Protein AF-0000000078724462 (afdb_homodimer)

Secondary structure (DSSP, 8-state):
-----------------EEEEEEE---------------------EEEEEEEE-HHHHHHHHHHHHHHHHH--SHHHHHHHHHHHHHHHH-S-EEEEEEEEEEEEEEEETTEEEEEEETTEEEEEEE--/-----------------EEEEEEE---------------------EEEEEEEE-HHHHHHHHHHHHHHHHH--SHHHHHHHHHHHHHHHH-S-EEEEEEEEEEEEEEEETTEEEEEEETTEEEEEEE--

Foldseek 3Di:
DDDPPPPPPPDPPPDQDWDKDKDFCPFPPDDPDPDPDPPDVPQFDKFFDDFQADPVVVVVLVVQLSVLVVVDDDQVSSQVSSQVVCCVVPNDDKGKGKAQGDIDIDIAGGNFWTWMDGRRMIMTMGHDD/DDPPDPPPPPPPPPDQDWDKDKDFLPFPDDDPDPPPDPPDVPQFDKFFDDFQADPVVVVVLVVQLSVLVVVDPDQVSSQVSSQVVCCVVPNDDKGKGKAQGDIDIDIAGGNFWTWMDGRRMIMTMGHDD

Nearest PDB structures (foldseek):
  4d07-assembly1_A-2  TM=1.003E+00  e=1.841E-13  Homo sapiens
  7y8w-assembly1_B  TM=1.007E+00  e=3.468E-13  Caenorhabditis elegans
  3brl-assembly1_A-2  TM=1.004E+00  e=7.904E-13  Drosophila melanogaster
  8glv-assembly1_AQ  TM=9.741E-01  e=3.468E-13  Chlamydomonas reinhardtii
  7y8w-assembly4_R  TM=9.979E-01  e=1.398E-12  Caenorhabditis elegans

Sequence (258 aa):
MSDEARRVAGGGGGGAALRASSDVDRKPAAAGSPPPGAPAAAGHKIQLKSADMKEEMRQEAFDIARVAFEKHTMEKDIAEYIKKEFDKNHGPTWHCIVGRNFGSYVTHETNYFVYFYIDSKAVLLFKSGMSDEARRVAGGGGGGAALRASSDVDRKPAAAGSPPPGAPAAAGHKIQLKSADMKEEMRQEAFDIARVAFEKHTMEKDIAEYIKKEFDKNHGPTWHCIVGRNFGSYVTHETNYFVYFYIDSKAVLLFKSG

pLDDT: mean 79.21, std 27.93, range [24.62, 98.94]

InterPro domains:
  IPR001372 Dynein light chain, type 1/2 [PF01221] (45-128)
  IPR001372 Dynein light chain, type 1/2 [PTHR11886] (45-128)
  IPR001372 Dynein light chain, type 1/2 [SM01375] (41-128)
  IPR019763 Dynein light chain, type 1/2, conserved site [PS01239] (95-109)
  IPR037177 Dynein light chain superfamily [G3DSA:3.30.740.10] (42-129)
  IPR037177 Dynein light chain superfamily [SSF54648] (44-129)

Solvent-accessible surface area (backbone atoms only — not comparable to full-atom values): 14301 Å² total; per-residue (Å²): 133,89,79,80,77,77,78,80,77,74,80,78,78,79,71,78,55,69,41,79,46,71,55,66,50,69,64,71,82,74,72,85,78,70,79,85,60,84,76,62,92,64,72,80,48,72,47,83,73,48,72,40,45,54,66,70,60,46,53,49,51,51,52,44,43,51,53,24,60,70,74,37,84,51,39,27,57,28,13,38,48,44,23,51,53,42,24,71,75,67,46,73,39,38,29,17,38,19,30,56,30,39,8,22,18,36,50,24,36,71,56,32,31,40,31,31,27,49,64,80,30,36,40,39,40,34,28,32,92,142,83,84,76,80,79,76,79,78,74,80,78,78,78,71,77,57,68,41,77,46,72,52,64,47,70,66,70,78,79,71,79,78,69,78,85,57,82,78,62,88,66,70,80,49,72,48,83,74,47,72,41,44,54,66,70,60,46,52,49,52,51,52,44,44,51,52,24,60,71,74,36,83,52,40,27,57,26,12,36,47,44,24,50,52,43,26,70,74,69,46,71,39,40,30,16,37,18,29,55,28,39,8,21,17,34,48,23,36,73,57,32,32,41,31,32,27,51,64,80,31,34,39,40,39,34,28,35,90

Organism: Oryza nivara (NCBI:txid4536)

Radius of gyration: 22.74 Å; Cα contacts (8 Å, |Δi|>4): 466; chains: 2; bounding box: 88×49×58 Å

Structure (mmCIF, N/CA/C/O backbone):
data_AF-0000000078724462-model_v1
#
loop_
_entity.id
_entity.type
_entity.pdbx_description
1 polymer 'Dynein light chain'
#
loop_
_atom_site.group_PDB
_atom_site.id
_atom_site.type_symbol
_atom_site.label_atom_id
_atom_site.label_alt_id
_atom_site.label_comp_id
_atom_site.label_asym_id
_atom_site.label_entity_id
_atom_site.label_seq_id
_atom_site.pdbx_PDB_ins_code
_atom_site.Cartn_x
_atom_site.Cartn_y
_atom_site.Cartn_z
_atom_site.occupancy
_atom_site.B_iso_or_equiv
_atom_site.auth_seq_id
_atom_site.auth_comp_id
_atom_site.auth_asym_id
_atom_site.auth_atom_id
_atom_site.pdbx_PDB_model_num
ATOM 1 N N . MET A 1 1 ? 59.656 13.016 21.828 1 24.62 1 MET A N 1
ATOM 2 C CA . MET A 1 1 ? 59.062 11.734 22.172 1 24.62 1 MET A CA 1
ATOM 3 C C . MET A 1 1 ? 57.594 11.711 21.797 1 24.62 1 MET A C 1
ATOM 5 O O . MET A 1 1 ? 56.969 10.648 21.766 1 24.62 1 MET A O 1
ATOM 9 N N . SER A 1 2 ? 56.719 12.852 21.859 1 30.19 2 SER A N 1
ATOM 10 C CA . SER A 1 2 ? 55.281 12.812 22.188 1 30.19 2 SER A CA 1
ATOM 11 C C . SER A 1 2 ? 54.438 12.383 20.984 1 30.19 2 SER A C 1
ATOM 13 O O . SER A 1 2 ? 54.594 12.93 19.891 1 30.19 2 SER A O 1
ATOM 15 N N . ASP A 1 3 ? 53.906 11.117 20.969 1 25.59 3 ASP A N 1
ATOM 16 C CA . ASP A 1 3 ? 53.25 10.172 20.078 1 25.59 3 ASP A CA 1
ATOM 17 C C . ASP A 1 3 ? 51.844 10.656 19.672 1 25.59 3 ASP A C 1
ATOM 19 O O . ASP A 1 3 ? 50.969 10.766 20.516 1 25.59 3 ASP A O 1
ATOM 23 N N . GLU A 1 4 ? 51.688 11.68 18.812 1 24.98 4 GLU A N 1
ATOM 24 C CA . GLU A 1 4 ? 50.438 12.258 18.312 1 24.98 4 GLU A CA 1
ATOM 25 C C . GLU A 1 4 ? 49.594 11.203 17.594 1 24.98 4 GLU A C 1
ATOM 27 O O . GLU A 1 4 ? 50 10.672 16.562 1 24.98 4 GLU A O 1
ATOM 32 N N . ALA A 1 5 ? 48.875 10.289 18.375 1 26.02 5 ALA A N 1
ATOM 33 C CA . ALA A 1 5 ? 47.938 9.25 17.953 1 26.02 5 ALA A CA 1
ATOM 34 C C . ALA A 1 5 ? 46.844 9.82 17.047 1 26.02 5 ALA A C 1
ATOM 36 O O . ALA A 1 5 ? 46.031 10.641 17.484 1 26.02 5 ALA A O 1
ATOM 37 N N . ARG A 1 6 ? 47.031 10.195 15.836 1 27.33 6 ARG A N 1
ATOM 38 C CA . ARG A 1 6 ? 46.062 10.672 14.875 1 27.33 6 ARG A CA 1
ATOM 39 C C . ARG A 1 6 ? 45 9.617 14.617 1 27.33 6 ARG A C 1
ATOM 41 O O . ARG A 1 6 ? 45.281 8.562 14.05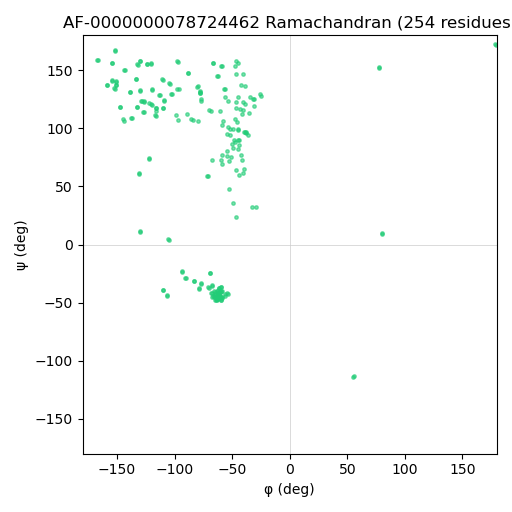5 1 27.33 6 ARG A O 1
ATOM 48 N N . ARG A 1 7 ? 44 9.281 15.547 1 28.47 7 ARG A N 1
ATOM 49 C CA . ARG A 1 7 ? 42.906 8.352 15.367 1 28.47 7 ARG A CA 1
ATOM 50 C C . ARG A 1 7 ? 42.094 8.688 14.133 1 28.47 7 ARG A C 1
ATOM 52 O O . ARG A 1 7 ? 41.594 9.82 13.984 1 28.47 7 ARG A O 1
ATOM 59 N N . VAL A 1 8 ? 42.281 8.141 12.984 1 28.28 8 VAL A N 1
ATOM 60 C CA . VAL A 1 8 ? 41.531 8.172 11.734 1 28.28 8 VAL A CA 1
ATOM 61 C C . VAL A 1 8 ? 40.094 7.754 11.984 1 28.28 8 VAL A C 1
ATOM 63 O O . VAL A 1 8 ? 39.812 6.633 12.43 1 28.28 8 VAL A O 1
ATOM 66 N N . ALA A 1 9 ? 39.156 8.602 12.492 1 28.2 9 ALA A N 1
ATOM 67 C CA . ALA A 1 9 ? 37.719 8.391 12.695 1 28.2 9 ALA A CA 1
ATOM 68 C C . ALA A 1 9 ? 37.062 7.824 11.438 1 28.2 9 ALA A C 1
ATOM 70 O O . ALA A 1 9 ? 37.156 8.422 10.359 1 28.2 9 ALA A O 1
ATOM 71 N N . GLY A 1 10 ? 37.094 6.559 11.188 1 26.67 10 GLY A N 1
ATOM 72 C CA . GLY A 1 10 ? 36.375 5.852 10.133 1 26.67 10 GLY A CA 1
ATOM 73 C C . GLY A 1 10 ? 34.969 6.312 9.961 1 26.67 10 GLY A C 1
ATOM 74 O O . GLY A 1 10 ? 34.312 6.742 10.922 1 26.67 10 GLY A O 1
ATOM 75 N N . GLY A 1 11 ? 34.562 6.941 8.891 1 27.5 11 GLY A N 1
ATOM 76 C CA . GLY A 1 11 ? 33.281 7.453 8.406 1 27.5 11 GLY A CA 1
ATOM 77 C C . GLY A 1 11 ? 32.156 6.457 8.539 1 27.5 11 GLY A C 1
ATOM 78 O O . GLY A 1 11 ? 32.281 5.285 8.18 1 27.5 11 GLY A O 1
ATOM 79 N N . GLY A 1 12 ? 31.406 6.359 9.648 1 28.17 12 GLY A N 1
ATOM 80 C CA . GLY A 1 12 ? 30.234 5.543 9.914 1 28.17 12 GLY A CA 1
ATOM 81 C C . GLY A 1 12 ? 29.219 5.57 8.781 1 28.17 12 GLY A C 1
ATOM 82 O O . GLY A 1 12 ? 28.828 6.641 8.32 1 28.17 12 GLY A O 1
ATOM 83 N N . GLY A 1 13 ? 29.328 4.832 7.738 1 29.22 13 GLY A N 1
ATOM 84 C CA . GLY A 1 13 ? 28.328 4.586 6.727 1 29.22 13 GLY A CA 1
ATOM 85 C C . GLY A 1 13 ? 26.938 4.391 7.309 1 29.22 13 GLY A C 1
ATOM 86 O O . GLY A 1 13 ? 26.703 3.445 8.062 1 29.22 13 GLY A O 1
ATOM 87 N N . GLY A 1 14 ? 26.172 5.293 7.824 1 32.34 14 GLY A N 1
ATOM 88 C CA . GLY A 1 14 ? 24.797 5.223 8.289 1 32.34 14 GLY A CA 1
ATOM 89 C C . GLY A 1 14 ? 23.891 4.398 7.387 1 32.34 14 GLY A C 1
ATOM 90 O O . GLY A 1 14 ? 23.562 4.816 6.273 1 32.34 14 GLY A O 1
ATOM 91 N N . GLY A 1 15 ? 24.016 3.207 7.133 1 33.94 15 GLY A N 1
ATOM 92 C CA . GLY A 1 15 ? 23.078 2.359 6.43 1 33.94 15 GLY A CA 1
ATOM 93 C C . GLY A 1 15 ? 21.641 2.553 6.895 1 33.94 15 GLY A C 1
ATOM 94 O O . GLY A 1 15 ? 21.375 2.576 8.102 1 33.94 15 GLY A O 1
ATOM 95 N N . ALA A 1 16 ? 20.766 3.314 6.266 1 43.22 16 ALA A N 1
ATOM 96 C CA . ALA A 1 16 ? 19.328 3.449 6.527 1 43.22 16 ALA A CA 1
ATOM 97 C C . ALA A 1 16 ? 18.703 2.098 6.859 1 43.22 16 ALA A C 1
ATOM 99 O O . ALA A 1 16 ? 18.766 1.163 6.055 1 43.22 16 ALA A O 1
ATOM 100 N N . ALA A 1 17 ? 18.531 1.77 8.109 1 52.69 17 ALA A N 1
ATOM 101 C CA . ALA A 1 17 ? 17.875 0.55 8.57 1 52.69 17 ALA A CA 1
ATOM 102 C C . ALA A 1 17 ? 16.453 0.459 8.039 1 52.69 17 ALA A C 1
ATOM 104 O O . ALA A 1 17 ? 15.672 1.416 8.148 1 52.69 17 ALA A O 1
ATOM 105 N N . LEU A 1 18 ? 16.156 -0.38 7.086 1 68.5 18 LEU A N 1
ATOM 106 C CA . LEU A 1 18 ? 14.812 -0.662 6.598 1 68.5 18 LEU A CA 1
ATOM 107 C C . LEU A 1 18 ? 14.008 -1.438 7.637 1 68.5 18 LEU A C 1
ATOM 109 O O . LEU A 1 18 ? 14.484 -2.441 8.172 1 68.5 18 LEU A O 1
ATOM 113 N N . ARG A 1 19 ? 12.914 -0.826 8.156 1 78.5 19 ARG A N 1
ATOM 114 C CA . ARG A 1 19 ? 12.008 -1.477 9.102 1 78.5 19 ARG A CA 1
ATOM 115 C C . ARG A 1 19 ? 10.781 -2.027 8.383 1 78.5 19 ARG A C 1
ATOM 117 O O . ARG A 1 19 ? 10.227 -1.371 7.496 1 78.5 19 ARG A O 1
ATOM 124 N N . ALA A 1 20 ? 10.422 -3.25 8.688 1 73.19 20 ALA A N 1
ATOM 125 C CA . ALA A 1 20 ? 9.148 -3.791 8.227 1 73.19 20 ALA A CA 1
ATOM 126 C C . ALA A 1 20 ? 7.992 -3.252 9.062 1 73.19 20 ALA A C 1
ATOM 128 O O . ALA A 1 20 ? 8.078 -3.207 10.289 1 73.19 20 ALA A O 1
ATOM 129 N N . SER A 1 21 ? 6.996 -2.623 8.484 1 75.44 21 SER A N 1
ATOM 130 C CA . SER A 1 21 ? 5.832 -2.123 9.203 1 75.44 21 SER A CA 1
ATOM 131 C C . SER A 1 21 ? 4.547 -2.758 8.688 1 75.44 21 SER A C 1
ATOM 133 O O . SER A 1 21 ? 4.367 -2.912 7.477 1 75.44 21 SER A O 1
ATOM 135 N N . SER A 1 22 ? 3.75 -3.486 9.555 1 64 22 SER A N 1
ATOM 136 C CA . SER A 1 22 ? 2.416 -4 9.273 1 64 22 SER A CA 1
ATOM 137 C C . SER A 1 22 ? 1.336 -3.07 9.82 1 64 22 SER A C 1
ATOM 139 O O . SER A 1 22 ? 1.459 -2.555 10.93 1 64 22 SER A O 1
ATOM 141 N N . ASP A 1 23 ? 0.602 -2.326 9.062 1 57.34 23 ASP A N 1
ATOM 142 C CA . ASP A 1 23 ? -0.513 -1.607 9.672 1 57.34 23 ASP A CA 1
ATOM 143 C C . ASP A 1 23 ? -1.85 -2.088 9.117 1 57.34 23 ASP A C 1
ATOM 145 O O . ASP A 1 23 ? -1.938 -2.465 7.945 1 57.34 23 ASP A O 1
ATOM 149 N N . VAL A 1 24 ? -2.869 -2.807 10.062 1 56.72 24 VAL A N 1
ATOM 150 C CA . VAL A 1 24 ? -4.188 -3.371 9.781 1 56.72 24 VAL A CA 1
ATOM 151 C C . VAL A 1 24 ? -5.25 -2.279 9.891 1 56.72 24 VAL A C 1
ATOM 153 O O . VAL A 1 24 ? -5.258 -1.506 10.852 1 56.72 24 VAL A O 1
ATOM 156 N N . ASP A 1 25 ? -5.871 -1.756 8.891 1 52.69 25 ASP A N 1
ATOM 157 C CA . ASP A 1 25 ? -6.988 -0.83 9.047 1 52.69 25 ASP A CA 1
ATOM 158 C C . ASP A 1 25 ? -8.234 -1.553 9.547 1 52.69 25 ASP A C 1
ATOM 160 O O . ASP A 1 25 ? -8.922 -2.219 8.773 1 52.69 25 ASP A O 1
ATOM 164 N N . ARG A 1 26 ? -8.344 -2.217 10.648 1 49.44 26 ARG A N 1
ATOM 165 C CA . ARG A 1 26 ? -9.734 -2.436 11.039 1 49.44 26 ARG A CA 1
ATOM 166 C C . ARG A 1 26 ? -10.5 -1.115 11.102 1 49.44 26 ARG A C 1
ATOM 168 O O . ARG A 1 26 ? -10 -0.131 11.656 1 49.44 26 ARG A O 1
ATOM 175 N N . LYS A 1 27 ? -11.672 -1.033 10.297 1 50.38 27 LYS A N 1
ATOM 176 C CA . LYS A 1 27 ? -12.539 0.135 10.391 1 50.38 27 LYS A CA 1
ATOM 177 C C . LYS A 1 27 ? -12.695 0.589 11.836 1 50.38 27 LYS A C 1
ATOM 179 O O . LYS A 1 27 ? -12.883 -0.234 12.734 1 50.38 27 LYS A O 1
ATOM 184 N N . PRO A 1 28 ? -12.422 1.646 12.172 1 41.16 28 PRO A N 1
ATOM 185 C CA . PRO A 1 28 ? -12.93 2.029 13.492 1 41.16 28 PRO A CA 1
ATOM 186 C C . PRO A 1 28 ? -14.398 1.683 13.688 1 41.16 28 PRO A C 1
ATOM 188 O O . PRO A 1 28 ? -15.203 1.845 12.766 1 41.16 28 PRO A O 1
ATOM 191 N N . ALA A 1 29 ? -14.758 0.889 14.555 1 34.53 29 ALA A N 1
ATOM 192 C CA . ALA A 1 29 ? -16.172 0.787 14.883 1 34.53 29 ALA A CA 1
ATOM 193 C C . ALA A 1 29 ? -16.844 2.16 14.875 1 34.53 29 ALA A C 1
ATOM 195 O O . ALA A 1 29 ? -16.453 3.053 15.625 1 34.53 29 ALA A O 1
ATOM 196 N N . ALA A 1 30 ? -17.484 2.623 13.883 1 35 30 ALA A N 1
ATOM 197 C CA . ALA A 1 30 ? -18.312 3.82 13.828 1 35 30 ALA A CA 1
ATOM 198 C C . ALA A 1 30 ? -19.281 3.867 15.008 1 35 30 ALA A C 1
ATOM 200 O O . ALA A 1 30 ? -20.016 2.908 15.25 1 35 30 ALA A O 1
ATOM 201 N N . ALA A 1 31 ? -19.219 4.66 16.047 1 34.91 31 ALA A N 1
ATOM 202 C CA . ALA A 1 31 ? -20.344 5.113 16.859 1 34.91 31 ALA A CA 1
ATOM 203 C C . ALA A 1 31 ? -21.547 5.461 15.984 1 34.91 31 ALA A C 1
ATOM 205 O O . ALA A 1 31 ? -21.406 5.715 14.789 1 34.91 31 ALA A O 1
ATOM 206 N N . GLY A 1 32 ? -22.922 5.254 16.406 1 33.47 32 GLY A N 1
ATOM 207 C CA . GLY A 1 32 ? -24.172 5.684 15.789 1 33.47 32 GLY A CA 1
ATOM 208 C C . GLY A 1 32 ? -24.078 7.043 15.125 1 33.47 32 GLY A C 1
ATOM 209 O O . GLY A 1 32 ? -23.516 7.98 15.703 1 33.47 32 GLY A O 1
ATOM 210 N N . SER A 1 33 ? -24.188 7.082 13.859 1 36.81 33 SER A N 1
ATOM 211 C CA . SER A 1 33 ? -24.188 8.305 13.062 1 36.81 33 SER A CA 1
ATOM 212 C C . SER A 1 33 ? -25.203 9.312 13.578 1 36.81 33 SER A C 1
ATOM 214 O O . SER A 1 33 ? -26.391 8.984 13.727 1 36.81 33 SER A O 1
ATOM 216 N N . PRO A 1 34 ? -24.922 10.266 14.406 1 35.66 34 PRO A N 1
ATOM 217 C CA . PRO A 1 34 ? -25.969 11.234 14.703 1 35.66 34 PRO A CA 1
ATOM 218 C C . PRO A 1 34 ? -26.672 11.758 13.453 1 35.66 34 PRO A C 1
ATOM 220 O O . PRO A 1 34 ? -26.141 11.625 12.344 1 35.66 34 PRO A O 1
ATOM 223 N N . PRO A 1 35 ? -27.984 12.227 13.523 1 36.69 35 PRO A N 1
ATOM 224 C CA . PRO A 1 35 ? -28.781 12.82 12.453 1 36.69 35 PRO A CA 1
ATOM 225 C C . PRO A 1 35 ? -27.984 13.812 11.602 1 36.69 35 PRO A C 1
ATOM 227 O O . PRO A 1 35 ? -27.016 14.398 12.078 1 36.69 35 PRO A O 1
ATOM 230 N N . PRO A 1 36 ? -28.156 13.75 10.25 1 38.16 36 PRO A N 1
ATOM 231 C CA . PRO A 1 36 ? -27.453 14.547 9.242 1 38.16 36 PRO A CA 1
ATOM 232 C C . PRO A 1 36 ? -27.453 16.047 9.555 1 38.16 36 PRO A C 1
ATOM 234 O O . PRO A 1 36 ? -28.438 16.734 9.258 1 38.16 36 PRO A O 1
ATOM 237 N N . GLY A 1 37 ? -27.375 16.516 10.734 1 35.69 37 GLY A N 1
ATOM 238 C CA . GLY A 1 37 ? -27.406 17.969 10.727 1 35.69 37 GLY A CA 1
ATOM 239 C C . GLY A 1 37 ? -26.484 18.578 9.688 1 35.69 37 GLY A C 1
ATOM 240 O O . GLY A 1 37 ? -25.656 17.891 9.102 1 35.69 37 GLY A O 1
ATOM 241 N N . ALA A 1 38 ? -26.719 19.938 9.211 1 38.28 38 ALA A N 1
ATOM 242 C CA . ALA A 1 38 ? -25.969 20.734 8.234 1 38.28 38 ALA A CA 1
ATOM 243 C C . ALA A 1 38 ? -24.469 20.5 8.367 1 38.28 38 ALA A C 1
ATOM 245 O O . ALA A 1 38 ? -23.922 20.578 9.469 1 38.28 38 ALA A O 1
ATOM 246 N N . PRO A 1 39 ? -23.844 19.562 7.543 1 40 39 PRO A N 1
ATOM 247 C CA . PRO A 1 39 ? -22.422 19.234 7.777 1 40 39 PRO A CA 1
ATOM 248 C C . PRO A 1 39 ? -21.562 20.484 7.961 1 40 39 PRO A C 1
ATOM 250 O O . PRO A 1 39 ? -21.484 21.328 7.062 1 40 39 PRO A O 1
ATOM 253 N N . ALA A 1 40 ? -21.656 21.25 8.828 1 39.75 40 ALA A N 1
ATOM 254 C CA . ALA A 1 40 ? -20.641 22.281 9.062 1 39.75 40 ALA A CA 1
ATOM 255 C C . ALA A 1 40 ? -19.281 21.859 8.531 1 39.75 40 ALA A C 1
ATOM 257 O O . ALA A 1 40 ? -19.016 20.672 8.367 1 39.75 40 ALA A O 1
ATOM 258 N N . ALA A 1 41 ? -18.531 22.703 7.684 1 44.75 41 ALA A N 1
ATOM 259 C CA . ALA A 1 41 ? -17.203 22.5 7.105 1 44.75 41 ALA A CA 1
ATOM 260 C C . ALA A 1 41 ? -16.312 21.688 8.039 1 44.75 41 ALA A C 1
ATOM 262 O O . ALA A 1 41 ? -15.633 22.25 8.906 1 44.75 41 ALA A O 1
ATOM 263 N N . ALA A 1 42 ? -16.75 20.766 8.844 1 53.72 42 ALA A N 1
ATOM 264 C CA . ALA A 1 42 ? -16.031 20.062 9.906 1 53.72 42 ALA A CA 1
ATOM 265 C C . ALA A 1 42 ? -14.703 19.516 9.414 1 53.72 42 ALA A C 1
ATOM 267 O O . ALA A 1 42 ? -14.617 18.969 8.312 1 53.72 42 ALA A O 1
ATOM 268 N N . GLY A 1 43 ? -13.656 20.297 9.742 1 80.38 43 GLY A N 1
ATOM 269 C CA . GLY A 1 43 ? -12.273 19.938 9.461 1 80.38 43 GLY A CA 1
ATOM 270 C C . GLY A 1 43 ? -12.023 18.438 9.516 1 80.38 43 GLY A C 1
ATOM 271 O O . GLY A 1 43 ? -12.719 17.719 10.227 1 80.38 43 GLY A O 1
ATOM 272 N N . HIS A 1 44 ? -11.484 17.906 8.461 1 91.31 44 HIS A N 1
ATOM 273 C CA . HIS A 1 44 ? -11.125 16.5 8.438 1 91.31 44 HIS A CA 1
ATOM 274 C C . HIS A 1 44 ? -10.445 16.078 9.734 1 91.31 44 HIS A C 1
ATOM 276 O O . HIS A 1 44 ? -9.422 16.641 10.109 1 91.31 44 HIS A O 1
ATOM 282 N N . LYS A 1 45 ? -11.062 15.172 10.469 1 96.25 45 LYS A N 1
ATOM 283 C CA . LYS A 1 45 ? -10.492 14.641 11.703 1 96.25 45 LYS A CA 1
ATOM 284 C C . LYS A 1 45 ? -9.414 13.594 11.406 1 96.25 45 LYS A C 1
ATOM 286 O O . LYS A 1 45 ? -9.625 12.695 10.594 1 96.25 45 LYS A O 1
ATOM 291 N N . ILE A 1 46 ? -8.297 13.797 12.094 1 98.19 46 ILE A N 1
ATOM 292 C CA . ILE A 1 46 ? -7.195 12.859 11.875 1 98.19 46 ILE A CA 1
ATOM 293 C C . ILE A 1 46 ? -6.945 12.055 13.148 1 98.19 46 ILE A C 1
ATOM 295 O O . ILE A 1 46 ? -6.898 12.617 14.25 1 98.19 46 ILE A O 1
ATOM 299 N N . GLN A 1 47 ? -6.898 10.758 13.031 1 98 47 GLN A N 1
ATOM 300 C CA . GLN A 1 47 ? -6.504 9.836 14.086 1 98 47 GLN A CA 1
ATOM 301 C C . GLN A 1 47 ? -5.234 9.07 13.711 1 98 47 GLN A C 1
ATOM 303 O O . GLN A 1 47 ? -5.246 8.258 12.789 1 98 47 GLN A O 1
ATOM 308 N N . LEU A 1 48 ? -4.191 9.273 14.492 1 98.25 48 LEU A N 1
ATOM 309 C CA . LEU A 1 48 ? -2.93 8.586 14.25 1 98.25 48 LEU A CA 1
ATOM 310 C C . LEU A 1 48 ? -2.99 7.148 14.758 1 98.25 48 LEU A C 1
ATOM 312 O O . LEU A 1 48 ? -3.412 6.902 15.891 1 98.25 48 LEU A O 1
ATOM 316 N N . LYS A 1 49 ? -2.58 6.281 13.883 1 97.88 49 LYS A N 1
ATOM 317 C CA . LYS A 1 49 ? -2.553 4.879 14.297 1 97.88 49 LYS A CA 1
ATOM 31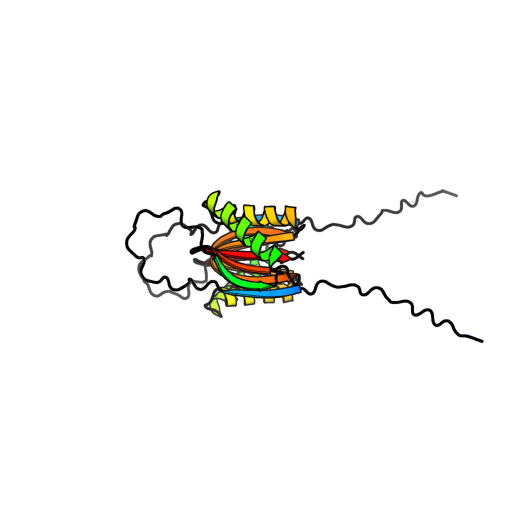8 C C . LYS A 1 49 ? -1.121 4.402 14.531 1 97.88 49 LYS A C 1
ATOM 320 O O . LYS A 1 49 ? -0.858 3.652 15.477 1 97.88 49 LYS A O 1
ATOM 325 N N . SER A 1 50 ? -0.223 4.707 13.703 1 97.44 50 SER A N 1
ATOM 326 C CA . SER A 1 50 ? 1.182 4.332 13.828 1 97.44 50 SER A CA 1
ATOM 327 C C . SER A 1 50 ? 2.084 5.316 13.094 1 97.44 50 SER A C 1
ATOM 329 O O . SER A 1 50 ? 1.725 5.816 12.023 1 97.44 50 SER A O 1
ATOM 331 N N . ALA A 1 51 ? 3.277 5.609 13.75 1 97.94 51 ALA A N 1
ATOM 332 C CA . ALA A 1 51 ? 4.219 6.508 13.086 1 97.94 51 ALA A CA 1
ATOM 333 C C . ALA A 1 51 ? 5.656 6.191 13.484 1 97.94 51 ALA A C 1
ATOM 335 O O . ALA A 1 51 ? 5.926 5.844 14.633 1 97.94 51 ALA A O 1
ATOM 336 N N . ASP A 1 52 ? 6.492 6.191 12.594 1 98.19 52 ASP A N 1
ATOM 337 C CA . ASP A 1 52 ? 7.938 6.367 12.703 1 98.19 52 ASP A CA 1
ATOM 338 C C . ASP A 1 52 ? 8.414 7.551 11.859 1 98.19 52 ASP A C 1
ATOM 340 O O . ASP A 1 52 ? 9 7.363 10.797 1 98.19 52 ASP A O 1
ATOM 344 N N . MET A 1 53 ? 8.109 8.695 12.398 1 98.31 53 MET A N 1
ATOM 345 C CA . MET A 1 53 ? 8.273 9.953 11.68 1 98.31 53 MET A CA 1
ATOM 346 C C . MET A 1 53 ? 8.359 11.125 12.648 1 98.31 53 MET A C 1
ATOM 348 O O . MET A 1 53 ? 7.613 11.18 13.625 1 98.31 53 MET A O 1
ATOM 352 N N . LYS A 1 54 ? 9.211 12.008 12.422 1 98.31 54 LYS A N 1
ATOM 353 C CA . LYS A 1 54 ? 9.289 13.203 13.258 1 98.31 54 LYS A CA 1
ATOM 354 C C . LYS A 1 54 ? 7.977 13.977 13.227 1 98.31 54 LYS A C 1
ATOM 356 O O . LYS A 1 54 ? 7.285 14 12.203 1 98.31 54 LYS A O 1
ATOM 361 N N . GLU A 1 55 ? 7.75 14.688 14.273 1 98.06 55 GLU A N 1
ATOM 362 C CA . GLU A 1 55 ? 6.48 15.383 14.461 1 98.06 55 GLU A CA 1
ATOM 363 C C . GLU A 1 55 ? 6.242 16.406 13.359 1 98.06 55 GLU A C 1
ATOM 365 O O . GLU A 1 55 ? 5.129 16.531 12.852 1 98.06 55 GLU A O 1
ATOM 370 N N . GLU A 1 56 ? 7.238 17.109 13.078 1 98.31 56 GLU A N 1
ATOM 371 C CA . GLU A 1 56 ? 7.09 18.156 12.07 1 98.31 56 GLU A CA 1
ATOM 372 C C . GLU A 1 56 ? 6.68 17.562 10.727 1 98.31 56 GLU A C 1
ATOM 374 O O . GLU A 1 56 ? 5.797 18.094 10.047 1 98.31 56 GLU A O 1
ATOM 379 N N . MET A 1 57 ? 7.312 16.516 10.32 1 98.69 57 MET A N 1
ATOM 380 C CA . MET A 1 57 ? 6.984 15.852 9.062 1 98.69 57 MET A CA 1
ATOM 381 C C . MET A 1 57 ? 5.605 15.211 9.133 1 98.69 57 MET A C 1
ATOM 383 O O . MET A 1 57 ? 4.859 15.219 8.148 1 98.69 57 MET A O 1
ATOM 387 N N . ARG A 1 58 ? 5.293 14.734 10.242 1 98.69 58 ARG A N 1
ATOM 388 C CA . ARG A 1 58 ? 3.98 14.133 10.445 1 98.69 58 ARG A CA 1
ATOM 389 C C . ARG A 1 58 ? 2.873 15.172 10.273 1 98.69 58 ARG A C 1
ATOM 391 O O . ARG A 1 58 ? 1.848 14.891 9.656 1 98.69 58 ARG A O 1
ATOM 398 N N . GLN A 1 59 ? 3.072 16.344 10.867 1 98.69 59 GLN A N 1
ATOM 399 C CA . GLN A 1 59 ? 2.102 17.422 10.703 1 98.69 59 GLN A CA 1
ATOM 400 C C . GLN A 1 59 ? 1.97 17.828 9.242 1 98.69 59 GLN A C 1
ATOM 402 O O . GLN A 1 59 ? 0.871 18.141 8.766 1 98.69 59 GLN A O 1
ATOM 407 N N . GLU A 1 60 ? 3.082 17.812 8.578 1 98.88 60 GLU A N 1
ATOM 408 C CA . GLU A 1 60 ? 3.035 18.094 7.148 1 98.88 60 GLU A CA 1
ATOM 409 C C . GLU A 1 60 ? 2.203 17.031 6.414 1 98.88 60 GLU A C 1
ATOM 411 O O . GLU A 1 60 ? 1.423 17.375 5.52 1 98.88 60 GLU A O 1
ATOM 416 N N . ALA A 1 61 ? 2.344 15.758 6.758 1 98.88 61 ALA A N 1
ATOM 417 C CA . ALA A 1 61 ? 1.563 14.68 6.148 1 98.88 61 ALA A CA 1
ATOM 418 C C . ALA A 1 61 ? 0.068 14.898 6.359 1 98.88 61 ALA A C 1
ATOM 420 O O . ALA A 1 61 ? -0.727 14.727 5.434 1 98.88 61 ALA A O 1
ATOM 421 N N . PHE A 1 62 ? -0.25 15.344 7.547 1 98.81 62 PHE A N 1
ATOM 422 C CA . PHE A 1 62 ? -1.647 15.609 7.863 1 98.81 62 PHE A CA 1
ATOM 423 C C . PHE A 1 62 ? -2.178 16.766 7.023 1 98.81 62 PHE A C 1
ATOM 425 O O . PHE A 1 62 ? -3.277 16.688 6.469 1 98.81 62 PHE A O 1
ATOM 432 N N . ASP A 1 63 ? -1.433 17.781 6.938 1 98.75 63 ASP A N 1
ATOM 433 C CA . ASP A 1 63 ? -1.857 18.953 6.188 1 98.75 63 ASP A CA 1
ATOM 434 C C . ASP A 1 63 ? -2.004 18.641 4.703 1 98.75 63 ASP A C 1
ATOM 436 O O . ASP A 1 63 ? -2.979 19.047 4.07 1 98.75 63 ASP A O 1
ATOM 440 N N . ILE A 1 64 ? -1.074 17.922 4.203 1 98.88 64 ILE A N 1
ATOM 441 C CA . ILE A 1 64 ? -1.131 17.547 2.793 1 98.88 64 ILE A CA 1
ATOM 442 C C . ILE A 1 64 ? -2.32 16.625 2.553 1 98.88 64 ILE A C 1
ATOM 444 O O . ILE A 1 64 ? -3.004 16.734 1.531 1 98.88 64 ILE A O 1
ATOM 448 N N . ALA A 1 65 ? -2.564 15.711 3.479 1 98.81 65 ALA A N 1
ATOM 449 C CA . ALA A 1 65 ? -3.717 14.82 3.359 1 98.81 65 ALA A CA 1
ATOM 450 C C . ALA A 1 65 ? -5.023 15.609 3.359 1 98.81 65 ALA A C 1
ATOM 452 O O . ALA A 1 65 ? -5.922 15.328 2.561 1 98.81 65 ALA A O 1
ATOM 453 N N . ARG A 1 66 ? -5.102 16.594 4.207 1 98.62 66 ARG A N 1
ATOM 454 C CA . ARG A 1 66 ? -6.309 17.406 4.25 1 98.62 66 ARG A CA 1
ATOM 455 C C . ARG A 1 66 ? -6.559 18.094 2.904 1 98.62 66 ARG A C 1
ATOM 457 O O . ARG A 1 66 ? -7.684 18.094 2.402 1 98.62 66 ARG A O 1
ATOM 464 N N . VAL A 1 67 ? -5.508 18.641 2.346 1 98.56 67 VAL A N 1
ATOM 465 C CA . VAL A 1 67 ? -5.613 19.281 1.038 1 98.56 67 VAL A CA 1
ATOM 466 C C . VAL A 1 67 ? -6.016 18.25 -0.012 1 98.56 67 VAL A C 1
ATOM 468 O O . VAL A 1 67 ? -6.883 18.5 -0.849 1 98.56 67 VAL A O 1
ATOM 471 N N . ALA A 1 68 ? -5.445 17.094 0.014 1 98.69 68 ALA A N 1
ATOM 472 C CA . ALA A 1 68 ? -5.727 16.031 -0.955 1 98.69 68 ALA A CA 1
ATOM 473 C C . ALA A 1 68 ? -7.191 15.609 -0.898 1 98.69 68 ALA A C 1
ATOM 475 O O . ALA A 1 68 ? -7.828 15.414 -1.936 1 98.69 68 ALA A O 1
ATOM 476 N N . PHE A 1 69 ? -7.703 15.438 0.316 1 98.19 69 PHE A N 1
ATOM 477 C CA . PHE A 1 69 ? -9.078 15 0.516 1 98.19 69 PHE A CA 1
ATOM 478 C C . PHE A 1 69 ? -10.062 16.078 0.105 1 98.19 69 PHE A C 1
ATOM 480 O O . PHE A 1 69 ? -11.219 15.797 -0.215 1 98.19 69 PHE A O 1
ATOM 487 N N . GLU A 1 70 ? -9.617 17.312 0.13 1 97.75 70 GLU A N 1
ATOM 488 C CA . GLU A 1 70 ? -10.445 18.422 -0.332 1 97.75 70 GLU A CA 1
ATOM 489 C C . GLU A 1 70 ? -10.484 18.484 -1.856 1 97.75 70 GLU A C 1
ATOM 491 O O . GLU A 1 70 ? -11.523 18.781 -2.445 1 97.75 70 GLU A O 1
ATOM 496 N N . LYS A 1 71 ? -9.422 18.125 -2.451 1 98.12 71 LYS A N 1
ATOM 497 C CA . LYS A 1 71 ? -9.266 18.344 -3.887 1 98.12 71 LYS A CA 1
ATOM 498 C C . LYS A 1 71 ? -9.703 17.109 -4.684 1 98.12 71 LYS A C 1
ATOM 500 O O . LYS A 1 71 ? -10.016 17.219 -5.871 1 98.12 71 LYS A O 1
ATOM 505 N N . HIS A 1 72 ? -9.703 15.945 -4.102 1 97.88 72 HIS A N 1
ATOM 506 C CA . HIS A 1 72 ? -9.953 14.711 -4.844 1 97.88 72 HIS A CA 1
ATOM 507 C C . HIS A 1 72 ? -10.969 13.828 -4.125 1 97.88 72 HIS A C 1
ATOM 509 O O . HIS A 1 72 ? -11.062 13.859 -2.895 1 97.88 72 HIS A O 1
ATOM 515 N N . THR A 1 73 ? -11.617 13.008 -4.914 1 97.06 73 THR A N 1
ATOM 516 C CA . THR A 1 73 ? -12.633 12.117 -4.355 1 97.06 73 THR A CA 1
ATOM 517 C C . THR A 1 73 ? -12.148 10.672 -4.391 1 97.06 73 THR A C 1
ATOM 519 O O . THR A 1 73 ? -12.359 9.914 -3.438 1 97.06 73 THR A O 1
ATOM 522 N N . MET A 1 74 ? -11.477 10.289 -5.461 1 97.25 74 MET A N 1
ATOM 523 C CA . MET A 1 74 ? -11.055 8.898 -5.621 1 97.25 74 MET A CA 1
ATOM 524 C C . MET A 1 74 ? -9.797 8.617 -4.812 1 97.25 74 MET A C 1
ATOM 526 O O . MET A 1 74 ? -8.859 9.414 -4.82 1 97.25 74 MET A O 1
ATOM 530 N N . GLU A 1 75 ? -9.82 7.531 -4.18 1 98.12 75 GLU A N 1
ATOM 531 C CA . GLU A 1 75 ? -8.711 7.141 -3.316 1 98.12 75 GLU A CA 1
ATOM 532 C C . GLU A 1 75 ? -7.387 7.172 -4.07 1 98.12 75 GLU A C 1
ATOM 534 O O . GLU A 1 75 ? -6.383 7.664 -3.553 1 98.12 75 GLU A O 1
ATOM 539 N N . LYS A 1 76 ? -7.309 6.723 -5.27 1 98.19 76 LYS A N 1
ATOM 540 C CA . LYS A 1 76 ? -6.074 6.684 -6.051 1 98.19 76 LYS A CA 1
ATOM 541 C C . LYS A 1 76 ? -5.535 8.094 -6.293 1 98.19 76 LYS A C 1
ATOM 543 O O . LYS A 1 76 ? -4.324 8.312 -6.25 1 98.19 76 LYS A O 1
ATOM 548 N N . ASP A 1 77 ? -6.402 9.023 -6.566 1 98.56 77 ASP A N 1
ATOM 549 C CA . ASP A 1 77 ? -5.992 10.406 -6.816 1 98.56 77 ASP A CA 1
ATOM 550 C C . ASP A 1 77 ? -5.5 11.07 -5.535 1 98.56 77 ASP A C 1
ATOM 552 O O . ASP A 1 77 ? -4.566 11.883 -5.57 1 98.56 77 ASP A O 1
ATOM 556 N N . ILE A 1 78 ? -6.141 10.742 -4.465 1 98.75 78 ILE A N 1
ATOM 557 C CA . ILE A 1 78 ? -5.699 11.242 -3.168 1 98.75 78 ILE A CA 1
ATOM 558 C C . ILE A 1 78 ? -4.301 10.711 -2.857 1 98.75 78 ILE A C 1
ATOM 560 O O . ILE A 1 78 ? -3.404 11.477 -2.494 1 98.75 78 ILE A O 1
ATOM 564 N N . ALA A 1 79 ? -4.137 9.438 -3.051 1 98.88 79 ALA A N 1
ATOM 565 C CA . ALA A 1 79 ? -2.836 8.812 -2.83 1 98.88 79 ALA A CA 1
ATOM 566 C C . ALA A 1 79 ? -1.771 9.43 -3.732 1 98.88 79 ALA A C 1
ATOM 568 O O . ALA A 1 79 ? -0.652 9.695 -3.289 1 98.88 79 ALA A O 1
ATOM 569 N N . GLU A 1 80 ? -2.119 9.688 -4.898 1 98.81 80 GLU A N 1
ATOM 570 C CA . GLU A 1 80 ? -1.193 10.273 -5.863 1 98.81 80 GLU A CA 1
ATOM 571 C C . GLU A 1 80 ? -0.747 11.664 -5.414 1 98.81 80 GLU A C 1
ATOM 573 O O . GLU A 1 80 ? 0.443 11.984 -5.461 1 98.81 80 GLU A O 1
ATOM 578 N N . TYR A 1 81 ? -1.672 12.43 -5.031 1 98.81 81 TYR A N 1
ATOM 579 C CA . TYR A 1 81 ? -1.361 13.789 -4.605 1 98.81 81 TYR A CA 1
ATOM 580 C C . TYR A 1 81 ? -0.398 13.781 -3.424 1 98.81 81 TYR A C 1
ATOM 582 O O . TYR A 1 81 ? 0.621 14.477 -3.443 1 98.81 81 TYR A O 1
ATOM 590 N N . ILE A 1 82 ? -0.713 12.945 -2.414 1 98.94 82 ILE A N 1
ATOM 591 C CA . ILE A 1 82 ? 0.098 12.891 -1.202 1 98.94 82 ILE A CA 1
ATOM 592 C C . ILE A 1 82 ? 1.499 12.391 -1.543 1 98.94 82 ILE A C 1
ATOM 594 O O . ILE A 1 82 ? 2.496 12.969 -1.111 1 98.94 82 ILE A O 1
ATOM 598 N N . LYS A 1 83 ? 1.501 11.359 -2.275 1 98.81 83 LYS A N 1
ATOM 599 C CA . LYS A 1 83 ? 2.775 10.758 -2.658 1 98.81 83 LYS A CA 1
ATOM 600 C C . LYS A 1 83 ? 3.648 11.75 -3.416 1 98.81 83 LYS A C 1
ATOM 602 O O . LYS A 1 83 ? 4.844 11.875 -3.139 1 98.81 83 LYS A O 1
ATOM 607 N N . LYS A 1 84 ? 3.137 12.453 -4.355 1 98.81 84 LYS A N 1
ATOM 608 C CA . LYS A 1 84 ? 3.893 13.391 -5.184 1 98.81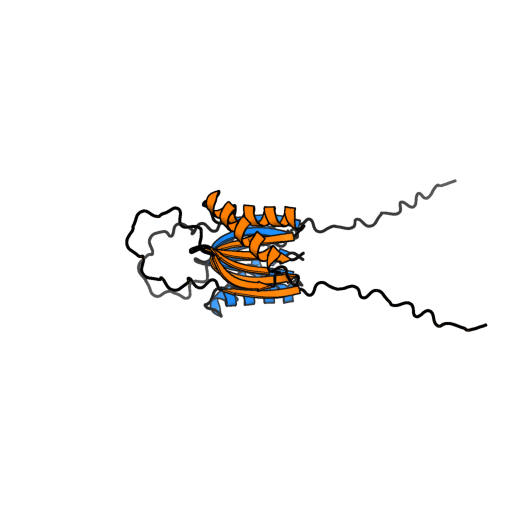 84 LYS A CA 1
ATOM 609 C C . LYS A 1 84 ? 4.379 14.586 -4.367 1 98.81 84 LYS A C 1
ATOM 611 O O . LYS A 1 84 ? 5.504 15.055 -4.551 1 98.81 84 LYS A O 1
ATOM 616 N N . GLU A 1 85 ? 3.523 15.086 -3.496 1 98.88 85 GLU A N 1
ATOM 617 C CA . GLU A 1 85 ? 3.947 16.188 -2.633 1 98.88 85 GLU A CA 1
ATOM 618 C C . GLU A 1 85 ? 5.141 15.781 -1.771 1 98.88 85 GLU A C 1
ATOM 620 O O . GLU A 1 85 ? 6.074 16.562 -1.587 1 98.88 85 GLU A O 1
ATOM 625 N N . PHE A 1 86 ? 5.141 14.547 -1.35 1 98.81 86 PHE A N 1
ATOM 626 C CA . PHE A 1 86 ? 6.227 14.117 -0.482 1 98.81 86 PHE A CA 1
ATOM 627 C C . PHE A 1 86 ? 7.484 13.82 -1.295 1 98.81 86 PHE A C 1
ATOM 629 O O . PHE A 1 86 ? 8.602 14.055 -0.831 1 98.81 86 PHE A O 1
ATOM 636 N N . ASP A 1 87 ? 7.266 13.273 -2.402 1 98.5 87 ASP A N 1
ATOM 637 C CA . ASP A 1 87 ? 8.422 13.148 -3.285 1 98.5 87 ASP A CA 1
ATOM 638 C C . ASP A 1 87 ? 9.062 14.516 -3.547 1 98.5 87 ASP A C 1
ATOM 640 O O . ASP A 1 87 ? 10.289 14.641 -3.525 1 98.5 87 ASP A O 1
ATOM 644 N N . LYS A 1 88 ? 8.297 15.438 -3.785 1 98.69 88 LYS A N 1
ATOM 645 C CA . LYS A 1 88 ? 8.766 16.781 -4.09 1 98.69 88 LYS A CA 1
ATOM 646 C C . LYS A 1 88 ? 9.438 17.422 -2.877 1 98.69 88 LYS A C 1
ATOM 648 O O . LYS A 1 88 ? 10.531 17.984 -2.988 1 98.69 88 LYS A O 1
ATOM 653 N N . ASN A 1 89 ? 8.867 17.297 -1.713 1 98.69 89 ASN A N 1
ATOM 654 C CA . ASN A 1 89 ? 9.305 18 -0.511 1 98.69 89 ASN A CA 1
ATOM 655 C C . ASN A 1 89 ? 10.461 17.266 0.173 1 98.69 89 ASN A C 1
ATOM 657 O O . ASN A 1 89 ? 11.297 17.891 0.82 1 98.69 89 ASN A O 1
ATOM 661 N N . HIS A 1 90 ? 10.477 15.938 0.051 1 98.06 90 HIS A N 1
ATOM 662 C CA . HIS A 1 90 ? 11.398 15.172 0.876 1 98.06 90 HIS A CA 1
ATOM 663 C C . HIS A 1 90 ? 12.203 14.188 0.034 1 98.06 90 HIS A C 1
ATOM 665 O O . HIS A 1 90 ? 12.844 13.281 0.574 1 98.06 90 HIS A O 1
ATOM 671 N N . GLY A 1 91 ? 12.164 14.273 -1.304 1 97.81 91 GLY A N 1
ATOM 672 C CA . GLY A 1 91 ? 12.914 13.406 -2.193 1 97.81 91 GLY A CA 1
ATOM 673 C C . GLY A 1 91 ? 12.297 12.031 -2.35 1 97.81 91 GLY A C 1
ATOM 674 O O . GLY A 1 91 ? 11.625 11.539 -1.443 1 97.81 91 GLY A O 1
ATOM 675 N N . PRO A 1 92 ? 12.523 11.414 -3.457 1 96.31 92 PRO A N 1
ATOM 676 C CA . PRO A 1 92 ? 12.031 10.055 -3.662 1 96.31 92 PRO A CA 1
ATOM 677 C C . PRO A 1 92 ? 12.711 9.039 -2.746 1 96.31 92 PRO A C 1
ATOM 679 O O . PRO A 1 92 ? 13.797 9.305 -2.229 1 96.31 92 PRO A O 1
ATOM 682 N N . THR A 1 93 ? 12.086 7.949 -2.479 1 97.12 93 THR A N 1
ATOM 683 C CA . THR A 1 93 ? 10.906 7.426 -3.158 1 97.12 93 THR A CA 1
ATOM 684 C C . THR A 1 93 ? 9.797 7.109 -2.156 1 97.12 93 THR A C 1
ATOM 686 O O . THR A 1 93 ? 9.992 6.301 -1.247 1 97.12 93 THR A O 1
ATOM 689 N N . TRP A 1 94 ? 8.703 7.809 -2.205 1 98.62 94 TRP A N 1
ATOM 690 C CA . TRP A 1 94 ? 7.57 7.605 -1.311 1 98.62 94 TRP A CA 1
ATOM 691 C C . TRP A 1 94 ? 6.5 6.746 -1.975 1 98.62 94 TRP A C 1
ATOM 693 O O . TRP A 1 94 ? 6.457 6.633 -3.201 1 98.62 94 TRP A O 1
ATOM 703 N N . HIS A 1 95 ? 5.648 6.098 -1.186 1 98.69 95 HIS A N 1
ATOM 704 C CA . HIS A 1 95 ? 4.48 5.309 -1.556 1 98.69 95 HIS A CA 1
ATOM 705 C C . HIS A 1 95 ? 3.275 5.668 -0.692 1 98.69 95 HIS A C 1
ATOM 707 O O . HIS A 1 95 ? 3.418 5.91 0.509 1 98.69 95 HIS A O 1
ATOM 713 N N . CYS A 1 96 ? 2.125 5.684 -1.289 1 98.88 96 CYS A N 1
ATOM 714 C CA . CYS A 1 96 ? 0.939 6.062 -0.528 1 98.88 96 CYS A CA 1
ATOM 715 C C . CYS A 1 96 ? -0.245 5.172 -0.888 1 98.88 96 CYS A C 1
ATOM 717 O O . CYS A 1 96 ? -0.497 4.91 -2.064 1 98.88 96 CYS A O 1
ATOM 719 N N . ILE A 1 97 ? -0.88 4.68 0.107 1 98.81 97 ILE A N 1
ATOM 720 C CA . ILE A 1 97 ? -2.115 3.912 0 1 98.81 97 ILE A CA 1
ATOM 721 C C . ILE A 1 97 ? -3.23 4.621 0.769 1 98.81 97 ILE A C 1
ATOM 723 O O . ILE A 1 97 ? -3.021 5.078 1.894 1 98.81 97 ILE A O 1
ATOM 727 N N . VAL A 1 98 ? -4.348 4.727 0.148 1 98.75 98 VAL A N 1
ATOM 728 C CA . VAL A 1 98 ? -5.52 5.332 0.774 1 98.75 98 VAL A CA 1
ATOM 729 C C . VAL A 1 98 ? -6.727 4.41 0.605 1 98.75 98 VAL A C 1
ATOM 731 O O . VAL A 1 98 ? -6.992 3.918 -0.494 1 98.75 98 VAL A O 1
ATOM 734 N N . GLY A 1 99 ? -7.465 4.195 1.713 1 98.38 99 GLY A N 1
ATOM 735 C CA . GLY A 1 99 ? -8.648 3.369 1.537 1 98.38 99 GLY A CA 1
ATOM 736 C C . GLY A 1 99 ? -9.414 3.141 2.828 1 98.38 99 GLY A C 1
ATOM 737 O O . GLY A 1 99 ? -8.93 3.475 3.91 1 98.38 99 GLY A O 1
ATOM 738 N N . ARG A 1 100 ? -10.562 2.531 2.646 1 97.75 100 ARG A N 1
ATOM 739 C CA . ARG A 1 100 ? -11.438 2.252 3.779 1 97.75 100 ARG A CA 1
ATOM 740 C C . ARG A 1 100 ? -11.148 0.875 4.371 1 97.75 100 ARG A C 1
ATOM 742 O O . ARG A 1 100 ? -11.469 0.612 5.531 1 97.75 100 ARG A O 1
ATOM 749 N N . ASN A 1 101 ? -10.672 -0.005 3.482 1 96.69 101 ASN A N 1
ATOM 750 C CA . ASN A 1 101 ? -10.445 -1.382 3.908 1 96.69 101 ASN A CA 1
ATOM 751 C C . ASN A 1 101 ? -9.211 -1.979 3.227 1 96.69 101 ASN A C 1
ATOM 753 O O . ASN A 1 101 ? -9.258 -2.316 2.041 1 96.69 101 ASN A O 1
ATOM 757 N N . PHE A 1 102 ? -8.156 -2.088 4.082 1 97.88 102 PHE A N 1
ATOM 758 C CA . PHE A 1 102 ? -6.969 -2.787 3.611 1 97.88 102 PHE A CA 1
ATOM 759 C C . PHE A 1 102 ? -6.035 -3.111 4.773 1 97.88 102 PHE A C 1
ATOM 761 O O . PHE A 1 102 ? -6.105 -2.48 5.828 1 97.88 102 PHE A O 1
ATOM 768 N N . GLY A 1 103 ? -5.191 -4.062 4.586 1 98.06 103 GLY A N 1
ATOM 769 C CA . GLY A 1 103 ? -4.008 -4.371 5.375 1 98.06 103 GLY A CA 1
ATOM 770 C C . GLY A 1 103 ? -2.723 -4.32 4.574 1 98.06 103 GLY A C 1
ATOM 771 O O . GLY A 1 103 ? -2.744 -4.449 3.348 1 98.06 103 GLY A O 1
ATOM 772 N N . SER A 1 104 ? -1.669 -4.102 5.324 1 98.38 104 SER A N 1
ATOM 773 C CA . SER A 1 104 ? -0.41 -3.9 4.617 1 98.38 104 SER A CA 1
ATOM 774 C C . SER A 1 104 ? 0.76 -4.508 5.383 1 98.38 104 SER A C 1
ATOM 776 O O . SER A 1 104 ? 0.675 -4.715 6.594 1 98.38 104 SER A O 1
ATOM 778 N N . TYR A 1 105 ? 1.667 -4.883 4.637 1 98.12 105 TYR A N 1
ATOM 779 C CA . TYR A 1 105 ? 2.982 -5.195 5.184 1 98.12 105 TYR A CA 1
ATOM 780 C C . TYR A 1 105 ? 4.09 -4.641 4.293 1 98.12 105 TYR A C 1
ATOM 782 O O . TYR A 1 105 ? 4.262 -5.086 3.156 1 98.12 105 TYR A O 1
ATOM 790 N N . VAL A 1 106 ? 4.754 -3.564 4.859 1 98.31 106 VAL A N 1
ATOM 791 C CA . VAL A 1 106 ? 5.719 -2.828 4.047 1 98.31 106 VAL A CA 1
ATOM 792 C C . VAL A 1 106 ? 7.031 -2.674 4.812 1 98.31 106 VAL A C 1
ATOM 794 O O . VAL A 1 106 ? 7.066 -2.85 6.035 1 98.31 106 VAL A O 1
ATOM 797 N N . THR A 1 107 ? 8.094 -2.449 4.086 1 98 107 THR A N 1
ATOM 798 C CA . THR A 1 107 ? 9.383 -2.068 4.652 1 98 107 THR A CA 1
ATOM 799 C C . THR A 1 107 ? 9.703 -0.614 4.328 1 98 107 THR A C 1
ATOM 801 O O . THR A 1 107 ? 9.664 -0.207 3.164 1 98 107 THR A O 1
ATOM 804 N N . HIS A 1 108 ? 9.945 0.116 5.395 1 97.38 108 HIS A N 1
ATOM 805 C CA . HIS A 1 108 ? 10.203 1.536 5.188 1 97.38 108 HIS A CA 1
ATOM 806 C C . HIS A 1 108 ? 11.547 1.945 5.789 1 97.38 108 HIS A C 1
ATOM 808 O O . HIS A 1 108 ? 12.07 1.262 6.672 1 97.38 108 HIS A O 1
ATOM 814 N N . GLU A 1 109 ? 12.148 3.016 5.27 1 97 109 GLU A N 1
ATOM 815 C CA . GLU A 1 109 ? 13.289 3.662 5.91 1 97 109 GLU A CA 1
ATOM 816 C C . GLU A 1 109 ? 12.906 4.227 7.277 1 97 109 GLU A C 1
ATOM 818 O O . GLU A 1 109 ? 11.805 4.738 7.457 1 97 109 GLU A O 1
ATOM 823 N N . THR A 1 110 ? 13.836 4.168 8.211 1 96.5 110 THR A N 1
ATOM 824 C CA . THR A 1 110 ? 13.609 4.691 9.555 1 96.5 110 THR A CA 1
ATOM 825 C C . THR A 1 110 ? 13.211 6.164 9.5 1 96.5 110 THR A C 1
ATOM 827 O O . THR A 1 110 ? 13.789 6.941 8.734 1 96.5 110 THR A O 1
ATOM 830 N N . ASN A 1 111 ? 12.18 6.562 10.242 1 97.38 111 ASN A N 1
ATOM 831 C CA . ASN A 1 111 ? 11.695 7.922 10.453 1 97.38 111 ASN A CA 1
ATOM 832 C C . ASN A 1 111 ? 10.836 8.398 9.281 1 97.38 111 ASN A C 1
ATOM 834 O O . ASN A 1 111 ? 10.516 9.578 9.188 1 97.38 111 ASN A O 1
ATOM 838 N N . TYR A 1 112 ? 10.547 7.445 8.43 1 98.12 112 TYR A N 1
ATOM 839 C CA . TYR A 1 112 ? 9.789 7.859 7.254 1 98.12 112 TYR A CA 1
ATOM 840 C C . TYR A 1 112 ? 8.594 6.945 7.027 1 98.12 112 TYR A C 1
ATOM 842 O O . TYR A 1 112 ? 8.477 6.309 5.977 1 98.12 112 TYR A O 1
ATOM 850 N N . PHE A 1 113 ? 7.746 6.957 8 1 98.56 113 PHE A N 1
ATOM 851 C CA . PHE A 1 113 ? 6.547 6.125 7.984 1 98.56 113 PHE A CA 1
ATOM 852 C C . PHE A 1 113 ? 5.438 6.762 8.812 1 98.56 113 PHE A C 1
ATOM 854 O O . PHE A 1 113 ? 5.66 7.16 9.953 1 98.56 113 PHE A O 1
ATOM 861 N N . VAL A 1 114 ? 4.207 6.766 8.211 1 98.75 114 VAL A N 1
ATOM 862 C CA . VAL A 1 114 ? 3.055 7.188 9 1 98.75 114 VAL A CA 1
ATOM 863 C C . VAL A 1 114 ? 1.798 6.484 8.484 1 98.75 114 VAL A C 1
ATOM 865 O O . VAL A 1 114 ? 1.64 6.277 7.281 1 98.75 114 VAL A O 1
ATOM 868 N N . TYR A 1 115 ? 0.948 6.082 9.414 1 98.56 115 TYR A N 1
ATOM 869 C CA . TYR A 1 115 ? -0.339 5.43 9.195 1 98.56 115 TYR A CA 1
ATOM 870 C C . TYR A 1 115 ? -1.429 6.078 10.047 1 98.56 115 TYR A C 1
ATOM 872 O O . TYR A 1 115 ? -1.358 6.059 11.273 1 98.56 115 TYR A O 1
ATOM 880 N N . PHE A 1 116 ? -2.42 6.633 9.383 1 98.56 116 PHE A N 1
ATOM 881 C CA . PHE A 1 116 ? -3.447 7.367 10.109 1 98.56 116 PHE A CA 1
ATOM 882 C C . PHE A 1 116 ? -4.773 7.328 9.367 1 98.56 116 PHE A C 1
ATOM 884 O O . PHE A 1 116 ? -4.824 6.949 8.195 1 98.56 116 PHE A O 1
ATOM 891 N N . TYR A 1 117 ? -5.805 7.738 10.117 1 98 117 TYR A N 1
ATOM 892 C CA . TYR A 1 117 ? -7.121 7.922 9.508 1 98 117 TYR A CA 1
ATOM 893 C C . TYR A 1 117 ? -7.426 9.398 9.305 1 98 117 TYR A C 1
ATOM 895 O O . TYR A 1 117 ? -7.09 10.234 10.148 1 98 117 TYR A O 1
ATOM 903 N N . ILE A 1 118 ? -7.953 9.703 8.25 1 97.81 118 ILE A N 1
ATOM 904 C CA . ILE A 1 118 ? -8.641 10.969 8.016 1 97.81 118 ILE A CA 1
ATOM 905 C C . ILE A 1 118 ? -10.125 10.711 7.738 1 97.81 118 ILE A C 1
ATOM 907 O O . ILE A 1 118 ? -10.469 10.07 6.742 1 97.81 118 ILE A O 1
ATOM 911 N N . ASP A 1 119 ? -10.828 11.133 8.703 1 95.31 119 ASP A N 1
ATOM 912 C CA . ASP A 1 119 ? -12.219 10.711 8.766 1 95.31 119 ASP A CA 1
ATOM 913 C C . ASP A 1 119 ? -12.336 9.188 8.75 1 95.31 119 ASP A C 1
ATOM 915 O O . ASP A 1 119 ? -11.891 8.516 9.68 1 95.31 119 ASP A O 1
ATOM 919 N N . SER A 1 120 ? -12.93 8.625 7.625 1 95.44 120 SER A N 1
ATOM 920 C CA . SER A 1 120 ? -13.18 7.191 7.637 1 95.44 120 SER A CA 1
ATOM 921 C C . SER A 1 120 ? -12.188 6.445 6.754 1 95.44 120 SER A C 1
ATOM 923 O O . SER A 1 120 ? -12.25 5.223 6.633 1 95.44 120 SER A O 1
ATOM 925 N N . LYS A 1 121 ? -11.242 7.176 6.223 1 97.69 121 LYS A N 1
ATOM 926 C CA . LYS A 1 121 ? -10.289 6.52 5.336 1 97.69 121 LYS A CA 1
ATOM 927 C C . LYS A 1 121 ? -8.898 6.461 5.973 1 97.69 121 LYS A C 1
ATOM 929 O O . LYS A 1 121 ? -8.469 7.414 6.621 1 97.69 121 LYS A O 1
ATOM 934 N N . ALA A 1 122 ? -8.297 5.395 5.723 1 98.31 122 ALA A N 1
ATOM 935 C CA . ALA A 1 122 ? -6.914 5.227 6.172 1 98.31 122 ALA A CA 1
ATOM 936 C C . ALA A 1 122 ? -5.93 5.75 5.133 1 98.31 122 ALA A C 1
ATOM 938 O O . ALA A 1 122 ? -6.176 5.641 3.928 1 98.31 122 ALA A O 1
ATOM 939 N N . VAL A 1 123 ? -4.785 6.285 5.621 1 98.81 123 VAL A N 1
ATOM 940 C CA . VAL A 1 123 ? -3.658 6.703 4.797 1 98.81 123 VAL A CA 1
ATOM 941 C C . VAL A 1 123 ? -2.379 6.031 5.289 1 98.81 123 VAL A C 1
ATOM 943 O O . VAL A 1 123 ? -2.01 6.168 6.457 1 98.81 123 VAL A O 1
ATOM 946 N N . LEU A 1 124 ? -1.742 5.324 4.414 1 98.75 124 LEU A N 1
ATOM 947 C CA . LEU A 1 124 ? -0.409 4.773 4.629 1 98.75 124 LEU A CA 1
ATOM 948 C C . LEU A 1 124 ? 0.619 5.48 3.75 1 98.75 124 LEU A C 1
ATOM 950 O O . LEU A 1 124 ? 0.517 5.445 2.521 1 98.75 124 LEU A O 1
ATOM 954 N N . LEU A 1 125 ? 1.546 6.117 4.367 1 98.88 125 LEU A N 1
ATOM 955 C CA . LEU A 1 125 ? 2.6 6.855 3.68 1 98.88 125 LEU A CA 1
ATOM 956 C C . LEU A 1 125 ? 3.975 6.457 4.207 1 98.88 125 LEU A C 1
ATOM 958 O O . LEU A 1 125 ? 4.211 6.477 5.414 1 98.88 125 LEU A O 1
ATOM 962 N N . PHE A 1 126 ? 4.797 6.012 3.203 1 98.56 126 PHE A N 1
ATOM 963 C CA . PHE A 1 126 ? 6.109 5.594 3.678 1 98.56 126 PHE A CA 1
ATOM 964 C C . PHE A 1 126 ? 7.152 5.719 2.574 1 98.56 126 PHE A C 1
ATOM 966 O O . PHE A 1 126 ? 6.805 5.762 1.391 1 98.56 126 PHE A O 1
ATOM 973 N N . LYS A 1 127 ? 8.375 5.848 3.051 1 98 127 LYS A N 1
ATOM 974 C CA . LYS A 1 127 ? 9.516 5.902 2.139 1 98 127 LYS A CA 1
ATOM 975 C C . LYS A 1 127 ? 10.25 4.566 2.09 1 98 127 LYS A C 1
ATOM 977 O O . LYS A 1 127 ? 10.469 3.936 3.127 1 98 127 LYS A O 1
ATOM 982 N N . SER A 1 128 ? 10.477 4.086 0.94 1 96.25 128 SER A N 1
ATOM 983 C CA . SER A 1 128 ? 11.328 2.926 0.706 1 96.25 128 SER A CA 1
ATOM 984 C C . SER A 1 128 ? 12.047 3.031 -0.636 1 96.25 128 SER A C 1
ATOM 986 O O . SER A 1 128 ? 11.414 2.982 -1.691 1 96.25 128 SER A O 1
ATOM 988 N N . GLY A 1 129 ? 13.367 3.078 -0.738 1 83.12 129 GLY A N 1
ATOM 989 C CA . GLY A 1 129 ? 14.172 3.203 -1.94 1 83.12 129 GLY A CA 1
ATOM 990 C C . GLY A 1 129 ? 15.391 4.09 -1.751 1 83.12 129 GLY A C 1
ATOM 991 O O . GLY A 1 129 ? 15.492 4.812 -0.755 1 83.12 129 GLY A O 1
ATOM 992 N N . MET B 1 1 ? 53.156 -3.852 -37.594 1 29.77 1 MET B N 1
ATOM 993 C CA . MET B 1 1 ? 53.156 -4.078 -36.156 1 29.77 1 MET B CA 1
ATOM 994 C C . MET B 1 1 ? 52.094 -3.262 -35.469 1 29.77 1 MET B C 1
ATOM 996 O O . MET B 1 1 ? 52.219 -2.047 -35.312 1 29.77 1 MET B O 1
ATOM 1000 N N . SER B 1 2 ? 50.594 -3.412 -35.719 1 29.44 2 SER B N 1
ATOM 1001 C CA . SER B 1 2 ? 49.281 -2.795 -35.938 1 29.44 2 SER B CA 1
ATOM 1002 C C . SER B 1 2 ? 48.625 -2.424 -34.625 1 29.44 2 SER B C 1
ATOM 1004 O O . SER B 1 2 ? 48.656 -3.199 -33.688 1 29.44 2 SER B O 1
ATOM 1006 N N . ASP B 1 3 ? 48.531 -1.129 -34.25 1 25.19 3 ASP B N 1
ATOM 1007 C CA . ASP B 1 3 ? 48.062 -0.264 -33.188 1 25.19 3 ASP B CA 1
ATOM 1008 C C . ASP B 1 3 ? 46.594 -0.532 -32.844 1 25.19 3 ASP B C 1
ATOM 1010 O O . ASP B 1 3 ? 45.688 0.011 -33.469 1 25.19 3 ASP B O 1
ATOM 1014 N N . GLU B 1 4 ? 46.156 -1.812 -32.656 1 25.72 4 GLU B N 1
ATOM 1015 C CA . GLU B 1 4 ? 44.719 -2.045 -32.469 1 25.72 4 GLU B CA 1
ATOM 1016 C C . GLU B 1 4 ? 44.219 -1.308 -31.234 1 25.72 4 GLU B C 1
ATOM 1018 O O . GLU B 1 4 ? 44.812 -1.364 -30.172 1 25.72 4 GLU B O 1
ATOM 1023 N N . ALA B 1 5 ? 43.312 -0.282 -31.438 1 26.72 5 ALA B N 1
ATOM 1024 C CA . ALA B 1 5 ? 42.469 0.634 -30.672 1 26.72 5 ALA B CA 1
ATOM 1025 C C . ALA B 1 5 ? 41.625 -0.122 -29.656 1 26.72 5 ALA B C 1
ATOM 1027 O O . ALA B 1 5 ? 40.781 -0.937 -30.016 1 26.72 5 ALA B O 1
ATOM 1028 N N . ARG B 1 6 ? 42.094 -0.625 -28.531 1 26.58 6 ARG B N 1
ATOM 1029 C CA . ARG B 1 6 ? 41.375 -1.283 -27.438 1 26.58 6 ARG B CA 1
ATOM 1030 C C . ARG B 1 6 ? 40.312 -0.357 -26.844 1 26.58 6 ARG B C 1
ATOM 1032 O O . ARG B 1 6 ? 40.656 0.63 -26.188 1 26.58 6 ARG B O 1
ATOM 1039 N N . ARG B 1 7 ? 39.188 0.009 -27.516 1 28 7 ARG B N 1
ATOM 1040 C CA . ARG B 1 7 ? 38.125 0.822 -26.969 1 28 7 ARG B CA 1
ATOM 1041 C C . ARG B 1 7 ? 37.594 0.239 -25.656 1 28 7 ARG B C 1
ATOM 1043 O O . ARG B 1 7 ? 37.281 -0.947 -25.578 1 28 7 ARG B O 1
ATOM 1050 N N . VAL B 1 8 ? 37.938 0.707 -24.516 1 26.91 8 VAL B N 1
ATOM 1051 C CA . VAL B 1 8 ? 37.531 0.481 -23.141 1 26.91 8 VAL B CA 1
ATOM 1052 C C . VAL B 1 8 ? 36 0.674 -23.031 1 26.91 8 VAL B C 1
ATOM 1054 O O . VAL B 1 8 ? 35.5 1.77 -23.281 1 26.91 8 VAL B O 1
ATOM 1057 N N . ALA B 1 9 ? 35.094 -0.238 -23.453 1 27.11 9 ALA B N 1
ATOM 1058 C CA . ALA B 1 9 ? 33.656 -0.22 -23.328 1 27.11 9 ALA B CA 1
ATOM 1059 C C . ALA B 1 9 ? 33.25 0.062 -21.891 1 27.11 9 ALA B C 1
ATOM 1061 O O . ALA B 1 9 ? 33.656 -0.644 -20.969 1 27.11 9 ALA B O 1
ATOM 1062 N N . GLY B 1 10 ? 33.125 1.285 -21.438 1 26.06 10 GLY B N 1
ATOM 1063 C CA . GLY B 1 10 ? 32.594 1.73 -20.156 1 26.06 10 GLY B CA 1
ATOM 1064 C C . GLY B 1 10 ? 31.312 1.037 -19.781 1 26.06 10 GLY B C 1
ATOM 1065 O O . GLY B 1 10 ? 30.469 0.75 -20.641 1 26.06 10 GLY B O 1
ATOM 1066 N N . GLY B 1 11 ? 31.25 0.108 -18.875 1 26.23 11 GLY B N 1
ATOM 1067 C CA . GLY B 1 11 ? 30.172 -0.683 -18.281 1 26.23 11 GLY B CA 1
ATOM 1068 C C . GLY B 1 11 ? 28.953 0.144 -17.906 1 26.23 11 GLY B C 1
ATOM 1069 O O . GLY B 1 11 ? 29.094 1.216 -17.312 1 26.23 11 GLY B O 1
ATOM 1070 N N . GLY B 1 12 ? 27.953 0.344 -18.766 1 27.22 12 GLY B N 1
ATOM 1071 C CA . GLY B 1 12 ? 26.672 0.991 -18.562 1 27.22 12 GLY B CA 1
ATOM 1072 C C . GLY B 1 12 ? 26 0.584 -17.266 1 27.22 12 GLY B C 1
ATOM 1073 O O . GLY B 1 12 ? 25.922 -0.604 -16.953 1 27.22 12 GLY B O 1
ATOM 1074 N N . GLY B 1 13 ? 26.172 1.192 -16.141 1 28.28 13 GLY B N 1
ATOM 1075 C CA . GLY B 1 13 ? 25.453 1.08 -14.891 1 28.28 13 GLY B CA 1
ATOM 1076 C C . GLY B 1 13 ? 23.938 1 -15.086 1 28.28 13 GLY B C 1
ATOM 1077 O O . GLY B 1 13 ? 23.344 1.896 -15.68 1 28.28 13 GLY B O 1
ATOM 1078 N N . GLY B 1 14 ? 23.219 -0.014 -15.477 1 31.19 14 GLY B N 1
ATOM 1079 C CA . GLY B 1 14 ? 21.781 -0.229 -15.57 1 31.19 14 GLY B CA 1
ATOM 1080 C C . GLY B 1 14 ? 21.016 0.362 -14.406 1 31.19 14 GLY B C 1
ATOM 1081 O O . GLY B 1 14 ? 21.109 -0.124 -13.281 1 31.19 14 GLY B O 1
ATOM 1082 N N . GLY B 1 15 ? 20.938 1.569 -14.141 1 33.5 15 GLY B N 1
ATOM 1083 C CA . GLY B 1 15 ? 20.062 2.174 -13.141 1 33.5 15 GLY B CA 1
ATOM 1084 C C . GLY B 1 15 ? 18.641 1.644 -13.18 1 33.5 15 GLY B C 1
ATOM 1085 O O . GLY B 1 15 ? 18.062 1.519 -14.258 1 33.5 15 GLY B O 1
ATOM 1086 N N . ALA B 1 16 ? 18.172 0.749 -12.383 1 42.81 16 ALA B N 1
ATOM 1087 C CA . ALA B 1 16 ? 16.797 0.285 -12.211 1 42.81 16 ALA B CA 1
ATOM 1088 C C . ALA B 1 16 ? 15.805 1.443 -12.328 1 42.81 16 ALA B C 1
ATOM 1090 O O . ALA B 1 16 ? 15.922 2.436 -11.602 1 42.81 16 ALA B O 1
ATOM 1091 N N . ALA B 1 17 ? 15.195 1.674 -13.461 1 52.84 17 ALA B N 1
ATOM 1092 C CA . ALA B 1 17 ? 14.195 2.707 -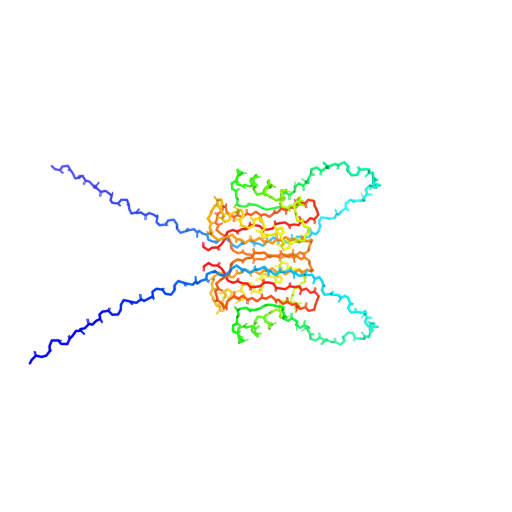13.695 1 52.84 17 ALA B CA 1
ATOM 1093 C C . ALA B 1 17 ? 13 2.533 -12.758 1 52.84 17 ALA B C 1
ATOM 1095 O O . ALA B 1 17 ? 12.445 1.439 -12.648 1 52.84 17 ALA B O 1
ATOM 1096 N N . LEU B 1 18 ? 12.875 3.289 -11.734 1 63.59 18 LEU B N 1
ATOM 1097 C CA . LEU B 1 18 ? 11.711 3.318 -10.859 1 63.59 18 LEU B CA 1
ATOM 1098 C C . LEU B 1 18 ? 10.5 3.893 -11.594 1 63.59 18 LEU B C 1
ATOM 1100 O O . LEU B 1 18 ? 10.594 4.953 -12.211 1 63.59 18 LEU B O 1
ATOM 1104 N N . ARG B 1 19 ? 9.469 3.043 -11.797 1 77.38 19 ARG B N 1
ATOM 1105 C CA . ARG B 1 19 ? 8.211 3.475 -12.391 1 77.38 19 ARG B CA 1
ATOM 1106 C C . ARG B 1 19 ? 7.172 3.789 -11.32 1 77.38 19 ARG B C 1
ATOM 1108 O O . ARG B 1 19 ? 7.059 3.066 -10.328 1 77.38 19 ARG B O 1
ATOM 1115 N N . ALA B 1 20 ? 6.5 4.91 -11.469 1 70.56 20 ALA B N 1
ATOM 1116 C CA . ALA B 1 20 ? 5.332 5.191 -10.641 1 70.56 20 ALA B CA 1
ATOM 1117 C C . ALA B 1 20 ? 4.113 4.406 -11.117 1 70.56 20 ALA B C 1
ATOM 1119 O O . ALA B 1 20 ? 3.848 4.332 -12.32 1 70.56 20 ALA B O 1
ATOM 1120 N N . SER B 1 21 ? 3.482 3.643 -10.266 1 76 21 SER B N 1
ATOM 1121 C CA . SER B 1 21 ? 2.283 2.896 -10.633 1 76 21 SER B CA 1
ATOM 1122 C C . SER B 1 21 ? 1.108 3.266 -9.734 1 76 21 SER B C 1
ATOM 1124 O O . SER B 1 21 ? 1.271 3.418 -8.523 1 76 21 SER B O 1
ATOM 1126 N N . SER B 1 22 ? -0.035 3.768 -10.32 1 65.06 22 SER B N 1
ATOM 1127 C CA . SER B 1 22 ? -1.3 4.008 -9.633 1 65.06 22 SER B CA 1
ATOM 1128 C C . SER B 1 22 ? -2.285 2.869 -9.867 1 65.06 22 SER B C 1
ATOM 1130 O O . SER B 1 22 ? -2.395 2.359 -10.984 1 65.06 22 SER B O 1
ATOM 1132 N N . ASP B 1 23 ? -2.627 2.08 -8.898 1 57.88 23 ASP B N 1
ATOM 1133 C CA . ASP B 1 23 ? -3.721 1.153 -9.172 1 57.88 23 ASP B CA 1
ATOM 1134 C C . ASP B 1 23 ? -4.879 1.368 -8.203 1 57.88 23 ASP B C 1
ATOM 1136 O O . ASP B 1 23 ? -4.668 1.777 -7.055 1 57.88 23 ASP B O 1
ATOM 1140 N N . VAL B 1 24 ? -6.219 1.72 -8.758 1 57.84 24 VAL B N 1
ATOM 1141 C CA . VAL B 1 24 ? -7.453 1.884 -8 1 57.84 24 VAL B CA 1
ATOM 1142 C C . VAL B 1 24 ? -8.172 0.54 -7.883 1 57.84 24 VAL B C 1
ATOM 1144 O O . VAL B 1 24 ? -8.281 -0.198 -8.867 1 57.84 24 VAL B O 1
ATOM 1147 N N . ASP B 1 25 ? -8.297 -0.087 -6.746 1 54.66 25 ASP B N 1
ATOM 1148 C CA . ASP B 1 25 ? -9.219 -1.214 -6.629 1 54.66 25 ASP B CA 1
ATOM 1149 C C . ASP B 1 25 ? -10.672 -0.743 -6.672 1 54.66 25 ASP B C 1
ATOM 1151 O O . ASP B 1 25 ? -11.188 -0.217 -5.684 1 54.66 25 ASP B O 1
ATOM 1155 N N . ARG B 1 26 ? -11.227 -0.089 -7.656 1 49.88 26 ARG B N 1
ATOM 1156 C CA . ARG B 1 26 ? -12.68 -0.047 -7.59 1 49.88 26 ARG B CA 1
ATOM 1157 C C . ARG B 1 26 ? -13.266 -1.454 -7.523 1 49.88 26 ARG B C 1
ATOM 1159 O O . ARG B 1 26 ? -12.836 -2.348 -8.258 1 49.88 26 ARG B O 1
ATOM 1166 N N . LYS B 1 27 ? -14.172 -1.698 -6.438 1 51.12 27 LYS B N 1
ATOM 1167 C CA . LYS B 1 27 ? -14.852 -2.984 -6.34 1 51.12 27 LYS B CA 1
ATOM 1168 C C . LYS B 1 27 ? -15.266 -3.488 -7.723 1 51.12 27 LYS B C 1
ATOM 1170 O O . LYS B 1 27 ? -15.828 -2.736 -8.523 1 51.12 27 LYS B O 1
ATOM 1175 N N . PRO B 1 28 ? -14.875 -4.508 -8.117 1 41.5 28 PRO B N 1
ATOM 1176 C CA . PRO B 1 28 ? -15.586 -5.023 -9.289 1 41.5 28 PRO B CA 1
ATOM 1177 C C . PRO B 1 28 ? -17.109 -4.906 -9.156 1 41.5 28 PRO B C 1
ATOM 1179 O O . PRO B 1 28 ? -17.641 -4.973 -8.047 1 41.5 28 PRO B O 1
ATOM 1182 N N . ALA B 1 29 ? -17.781 -4.332 -10.07 1 35.25 29 ALA B N 1
ATOM 1183 C CA . ALA B 1 29 ? -19.234 -4.453 -10.078 1 35.25 29 ALA B CA 1
ATOM 1184 C C . ALA B 1 29 ? -19.688 -5.82 -9.57 1 35.25 29 ALA B C 1
ATOM 1186 O O . ALA B 1 29 ? -19.031 -6.832 -9.859 1 35.25 29 ALA B O 1
ATOM 1187 N N . ALA B 1 30 ? -20.609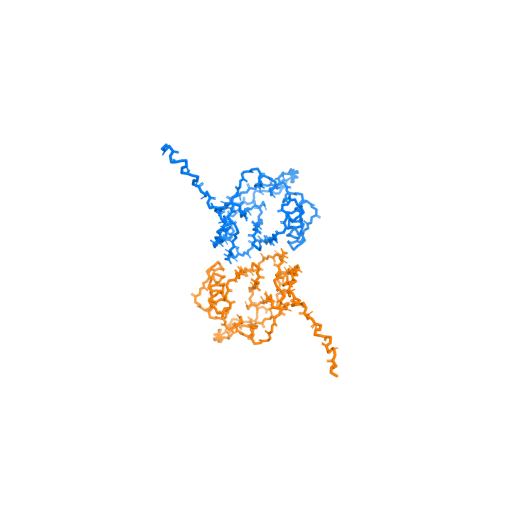 -5.906 -8.547 1 34.81 30 ALA B N 1
ATOM 1188 C CA . ALA B 1 30 ? -21.297 -7.074 -8.008 1 34.81 30 ALA B CA 1
ATOM 1189 C C . ALA B 1 30 ? -21.812 -7.977 -9.125 1 34.81 30 ALA B C 1
ATOM 1191 O O . ALA B 1 30 ? -22.672 -7.578 -9.906 1 34.81 30 ALA B O 1
ATOM 1192 N N . ALA B 1 31 ? -21.266 -8.852 -9.727 1 34.47 31 ALA B N 1
ATOM 1193 C CA . ALA B 1 31 ? -22.047 -9.93 -10.312 1 34.47 31 ALA B CA 1
ATOM 1194 C C . ALA B 1 31 ? -23.062 -10.477 -9.32 1 34.47 31 ALA B C 1
ATOM 1196 O O . ALA B 1 31 ? -22.859 -10.398 -8.109 1 34.47 31 ALA B O 1
ATOM 1197 N N . GLY B 1 32 ? -24.469 -10.523 -9.539 1 33.88 32 GLY B N 1
ATOM 1198 C CA . GLY B 1 32 ? -25.5 -11.156 -8.742 1 33.88 32 GLY B CA 1
ATOM 1199 C C . GLY B 1 32 ? -25.031 -12.391 -8.016 1 33.88 32 GLY B C 1
ATOM 1200 O O . GLY B 1 32 ? -24.219 -13.164 -8.539 1 33.88 32 GLY B O 1
ATOM 1201 N N . SER B 1 33 ? -25.094 -12.391 -6.703 1 37.19 33 SER B N 1
ATOM 1202 C CA . SER B 1 33 ? -24.734 -13.523 -5.855 1 37.19 33 SER B CA 1
ATOM 1203 C C . SER B 1 33 ? -25.391 -14.812 -6.348 1 37.19 33 SER B C 1
ATOM 1205 O O . SER B 1 33 ? -26.609 -14.883 -6.484 1 37.19 33 SER B O 1
ATOM 1207 N N . PRO B 1 34 ? -24.891 -15.609 -7.176 1 36.44 34 PRO B N 1
ATOM 1208 C CA . PRO B 1 34 ? -25.609 -16.859 -7.434 1 36.44 34 PRO B CA 1
ATOM 1209 C C . PRO B 1 34 ? -26.062 -17.547 -6.152 1 36.44 34 PRO B C 1
ATOM 1211 O O . PRO B 1 34 ? -25.547 -17.25 -5.07 1 36.44 34 PRO B O 1
ATOM 1214 N N . PRO B 1 35 ? -27.266 -18.281 -6.133 1 36.75 35 PRO B N 1
ATOM 1215 C CA . PRO B 1 35 ? -27.781 -19.078 -5.016 1 36.75 35 PRO B CA 1
ATOM 1216 C C . PRO B 1 35 ? -26.688 -19.844 -4.277 1 36.75 35 PRO B C 1
ATOM 1218 O O . PRO B 1 35 ? -25.641 -20.141 -4.855 1 36.75 35 PRO B O 1
ATOM 1221 N N . PRO B 1 36 ? -26.734 -19.844 -2.904 1 38.12 36 PRO B N 1
ATOM 1222 C CA . PRO B 1 36 ? -25.766 -20.484 -2.008 1 38.12 36 PRO B CA 1
ATOM 1223 C C . PRO B 1 36 ? -25.422 -21.906 -2.418 1 38.12 36 PRO B C 1
ATOM 1225 O O . PRO B 1 36 ? -26.078 -22.859 -1.962 1 38.12 36 PRO B O 1
ATOM 1228 N N . GLY B 1 37 ? -25.547 -22.344 -3.621 1 35.75 37 GLY B N 1
ATOM 1229 C CA . GLY B 1 37 ? -25.234 -23.766 -3.701 1 35.75 37 GLY B CA 1
ATOM 1230 C C . GLY B 1 37 ? -23.984 -24.141 -2.947 1 35.75 37 GLY B C 1
ATOM 1231 O O . GLY B 1 37 ? -23.234 -23.266 -2.51 1 35.75 37 GLY B O 1
ATOM 1232 N N . ALA B 1 38 ? -23.781 -25.484 -2.488 1 37.25 38 ALA B N 1
ATOM 1233 C CA . ALA B 1 38 ? -22.656 -26.078 -1.764 1 37.25 38 ALA B CA 1
ATOM 1234 C C . ALA B 1 38 ? -21.328 -25.484 -2.223 1 37.25 38 ALA B C 1
ATOM 1236 O O . ALA B 1 38 ? -21.062 -25.406 -3.424 1 37.25 38 ALA B O 1
ATOM 1237 N N . PRO B 1 39 ? -20.797 -24.406 -1.518 1 40.09 39 PRO B N 1
ATOM 1238 C CA . PRO B 1 39 ? -19.578 -23.781 -2.041 1 40.09 39 PRO B CA 1
ATOM 1239 C C . PRO B 1 39 ? -18.531 -24.797 -2.496 1 40.09 39 PRO B C 1
ATOM 1241 O O . PRO B 1 39 ? -18.062 -25.609 -1.69 1 40.09 39 PRO B O 1
ATOM 1244 N N . ALA B 1 40 ? -18.703 -25.594 -3.328 1 39.53 40 ALA B N 1
ATOM 1245 C CA . ALA B 1 40 ? -17.594 -26.406 -3.84 1 39.53 40 ALA B CA 1
ATOM 1246 C C . ALA B 1 40 ? -16.266 -25.688 -3.65 1 39.53 40 ALA B C 1
ATOM 1248 O O . ALA B 1 40 ? -16.219 -24.453 -3.529 1 39.53 40 ALA B O 1
ATOM 1249 N N . ALA B 1 41 ? -15.18 -26.281 -3.023 1 44.62 41 ALA B N 1
ATOM 1250 C CA . ALA B 1 41 ? -13.82 -25.812 -2.803 1 44.62 41 ALA B CA 1
ATOM 1251 C C . ALA B 1 41 ? -13.383 -24.859 -3.914 1 44.62 41 ALA B C 1
ATOM 1253 O O . ALA B 1 41 ? -12.836 -25.281 -4.93 1 44.62 41 ALA B O 1
ATOM 1254 N N . ALA B 1 42 ? -14.195 -24.062 -4.539 1 53.28 42 ALA B N 1
ATOM 1255 C CA . ALA B 1 42 ? -13.938 -23.281 -5.75 1 53.28 42 ALA B CA 1
ATOM 1256 C C . ALA B 1 42 ? -12.664 -22.453 -5.605 1 53.28 42 ALA B C 1
ATOM 1258 O O . ALA B 1 42 ? -12.414 -21.875 -4.543 1 53.28 42 ALA B O 1
ATOM 1259 N N . GLY B 1 43 ? -11.602 -23 -6.188 1 80.06 43 GLY B N 1
ATOM 1260 C CA . GLY B 1 43 ? -10.297 -22.359 -6.273 1 80.06 43 GLY B CA 1
ATOM 1261 C C . GLY B 1 43 ? -10.375 -20.844 -6.352 1 80.06 43 GLY B C 1
ATOM 1262 O O . GLY B 1 43 ? -11.367 -20.297 -6.82 1 80.06 43 GLY B O 1
ATOM 1263 N N . HIS B 1 44 ? -9.703 -20.188 -5.465 1 91.19 44 HIS B N 1
ATOM 1264 C CA . HIS B 1 44 ? -9.633 -18.734 -5.5 1 91.19 44 HIS B CA 1
ATOM 1265 C C . HIS B 1 44 ? -9.469 -18.219 -6.926 1 91.19 44 HIS B C 1
ATOM 1267 O O . HIS B 1 44 ? -8.5 -18.578 -7.605 1 91.19 44 HIS B O 1
ATOM 1273 N N . LYS B 1 45 ?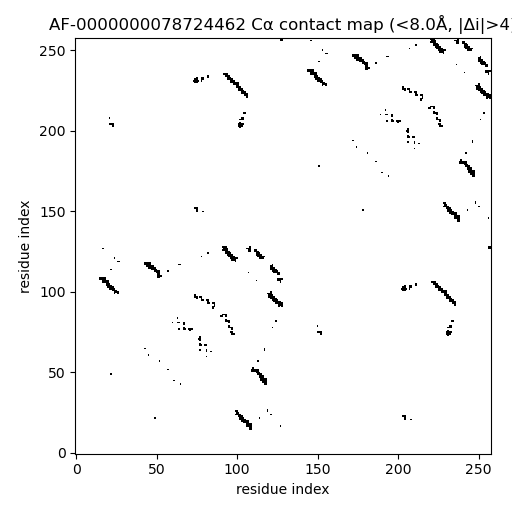 -10.438 -17.484 -7.43 1 96.25 45 LYS B N 1
ATOM 1274 C CA . LYS B 1 45 ? -10.375 -16.891 -8.766 1 96.25 45 LYS B CA 1
ATOM 1275 C C . LYS B 1 45 ? -9.492 -15.648 -8.766 1 96.25 45 LYS B C 1
ATOM 1277 O O . LYS B 1 45 ? -9.633 -14.781 -7.902 1 96.25 45 LYS B O 1
ATOM 1282 N N . ILE B 1 46 ? -8.602 -15.641 -9.742 1 98.19 46 ILE B N 1
ATOM 1283 C CA . ILE B 1 46 ? -7.695 -14.5 -9.836 1 98.19 46 ILE B CA 1
ATOM 1284 C C . ILE B 1 46 ? -7.996 -13.703 -11.102 1 98.19 46 ILE B C 1
ATOM 1286 O O . ILE B 1 46 ? -8.172 -14.281 -12.18 1 98.19 46 ILE B O 1
ATOM 1290 N N . GLN B 1 47 ? -8.18 -12.414 -10.953 1 98 47 GLN B N 1
ATOM 1291 C CA . GLN B 1 47 ? -8.305 -11.461 -12.055 1 98 47 GLN B CA 1
ATOM 1292 C C . GLN B 1 47 ? -7.156 -10.461 -12.047 1 98 47 GLN B C 1
ATOM 1294 O O . GLN B 1 47 ? -7.055 -9.633 -11.133 1 98 47 GLN B O 1
ATOM 1299 N N . LEU B 1 48 ? -6.363 -10.477 -13.102 1 98.25 48 LEU B N 1
ATOM 1300 C CA . LEU B 1 48 ? -5.25 -9.547 -13.227 1 98.25 48 LEU B CA 1
ATOM 1301 C C . LEU B 1 48 ? -5.738 -8.164 -13.648 1 98.25 48 LEU B C 1
ATOM 1303 O O . LEU B 1 48 ? -6.512 -8.047 -14.602 1 98.25 48 LEU B O 1
ATOM 1307 N N . LYS B 1 49 ? -5.277 -7.195 -12.914 1 97.88 49 LYS B N 1
ATOM 1308 C CA . LYS B 1 49 ? -5.648 -5.828 -13.281 1 97.88 49 LYS B CA 1
ATOM 1309 C C . LYS B 1 49 ? -4.473 -5.09 -13.906 1 97.88 49 LYS B C 1
ATOM 1311 O O . LYS B 1 49 ? -4.652 -4.328 -14.867 1 97.88 49 LYS B O 1
ATOM 1316 N N . SER B 1 50 ? -3.338 -5.188 -13.398 1 97.38 50 SER B N 1
ATOM 1317 C CA . SER B 1 50 ? -2.135 -4.543 -13.914 1 97.38 50 SER B CA 1
ATOM 1318 C C . SER B 1 50 ? -0.879 -5.309 -13.5 1 97.38 50 SER B C 1
ATOM 1320 O O . SER B 1 50 ? -0.801 -5.832 -12.391 1 97.38 50 SER B O 1
ATOM 1322 N N . ALA B 1 51 ? 0.109 -5.379 -14.492 1 97.88 51 ALA B N 1
ATOM 1323 C CA . ALA B 1 51 ? 1.359 -6.055 -14.156 1 97.88 51 ALA B CA 1
ATOM 1324 C C . ALA B 1 51 ? 2.527 -5.473 -14.945 1 97.88 51 ALA B C 1
ATOM 1326 O O . ALA B 1 51 ? 2.377 -5.113 -16.125 1 97.88 51 ALA B O 1
ATOM 1327 N N . ASP B 1 52 ? 3.574 -5.277 -14.336 1 98.19 52 ASP B N 1
ATOM 1328 C CA . ASP B 1 52 ? 4.93 -5.16 -14.867 1 98.19 52 ASP B CA 1
ATOM 1329 C C . ASP B 1 52 ? 5.855 -6.199 -14.242 1 98.19 52 ASP B C 1
ATOM 1331 O O . ASP B 1 52 ? 6.684 -5.867 -13.391 1 98.19 52 ASP B O 1
ATOM 1335 N N . MET B 1 53 ? 5.629 -7.406 -14.711 1 98.25 53 MET B N 1
ATOM 1336 C CA . MET B 1 53 ? 6.242 -8.586 -14.109 1 98.25 53 MET B CA 1
ATOM 1337 C C . MET B 1 53 ? 6.273 -9.75 -15.094 1 98.25 53 MET B C 1
ATOM 1339 O O . MET B 1 53 ? 5.301 -9.977 -15.82 1 98.25 53 MET B O 1
ATOM 1343 N N . LYS B 1 54 ? 7.32 -10.43 -15.141 1 98.25 54 LYS B N 1
ATOM 1344 C CA . LYS B 1 54 ? 7.383 -11.617 -15.992 1 98.25 54 LYS B CA 1
ATOM 1345 C C . LYS B 1 54 ? 6.316 -12.633 -15.602 1 98.25 54 LYS B C 1
ATOM 1347 O O . LYS B 1 54 ? 5.965 -12.758 -14.43 1 98.25 54 LYS B O 1
ATOM 1352 N N . GLU B 1 55 ? 5.93 -13.422 -16.562 1 98.06 55 GLU B N 1
ATOM 1353 C CA . GLU B 1 55 ? 4.82 -14.352 -16.391 1 98.06 55 GLU B CA 1
ATOM 1354 C C . GLU B 1 55 ? 5.125 -15.375 -15.297 1 98.06 55 GLU B C 1
ATOM 1356 O O . GLU B 1 55 ? 4.258 -15.703 -14.484 1 98.06 55 GLU B O 1
ATOM 1361 N N . GLU B 1 56 ? 6.281 -15.852 -15.352 1 98.31 56 GLU B N 1
ATOM 1362 C CA . GLU B 1 56 ? 6.648 -16.875 -14.375 1 98.31 56 GLU B CA 1
ATOM 1363 C C . GLU B 1 56 ? 6.539 -16.328 -12.953 1 98.31 56 GLU B C 1
ATOM 1365 O O . GLU B 1 56 ? 6.012 -17 -12.062 1 98.31 56 GLU B O 1
ATOM 1370 N N . MET B 1 57 ? 7.043 -15.172 -12.727 1 98.69 57 MET B N 1
ATOM 1371 C CA . MET B 1 57 ? 6.977 -14.547 -11.406 1 98.69 57 MET B CA 1
ATOM 1372 C C . MET B 1 57 ? 5.539 -14.188 -11.047 1 98.69 57 MET B C 1
ATOM 1374 O O . MET B 1 57 ? 5.133 -14.32 -9.891 1 98.69 57 MET B O 1
ATOM 1378 N N . ARG B 1 58 ? 4.824 -13.82 -12 1 98.69 58 ARG B N 1
ATOM 1379 C CA . ARG B 1 58 ? 3.418 -13.5 -11.789 1 98.69 58 ARG B CA 1
ATOM 1380 C C . ARG B 1 58 ? 2.639 -14.727 -11.328 1 98.69 58 ARG B C 1
ATOM 1382 O O . ARG B 1 58 ? 1.811 -14.641 -10.422 1 98.69 58 ARG B O 1
ATOM 1389 N N . GLN B 1 59 ? 2.895 -15.859 -11.992 1 98.69 59 GLN B N 1
ATOM 1390 C CA . GLN B 1 59 ? 2.246 -17.109 -11.586 1 98.69 59 GLN B CA 1
ATOM 1391 C C . GLN B 1 59 ? 2.635 -17.484 -10.156 1 98.69 59 GLN B C 1
ATOM 1393 O O . GLN B 1 59 ? 1.804 -17.984 -9.398 1 98.69 59 GLN B O 1
ATOM 1398 N N . GLU B 1 60 ? 3.861 -17.219 -9.852 1 98.88 60 GLU B N 1
ATOM 1399 C CA . GLU B 1 60 ? 4.293 -17.453 -8.477 1 98.88 60 GLU B CA 1
ATOM 1400 C C . GLU B 1 60 ? 3.52 -16.562 -7.5 1 98.88 60 GLU B C 1
ATOM 1402 O O . GLU B 1 60 ? 3.119 -17.016 -6.426 1 98.88 60 GLU B O 1
ATOM 1407 N N . ALA B 1 61 ? 3.293 -15.297 -7.836 1 98.88 61 ALA B N 1
ATOM 1408 C CA . ALA B 1 61 ? 2.529 -14.375 -6.992 1 98.88 61 ALA B CA 1
ATOM 1409 C C . ALA B 1 61 ? 1.113 -14.898 -6.762 1 98.88 61 ALA B C 1
ATOM 1411 O O . ALA B 1 61 ? 0.606 -14.852 -5.637 1 98.88 61 ALA B O 1
ATOM 1412 N N . PHE B 1 62 ? 0.556 -15.422 -7.816 1 98.81 62 PHE B N 1
ATOM 1413 C CA . PHE B 1 62 ? -0.791 -15.977 -7.715 1 98.81 62 PHE B CA 1
ATOM 1414 C C . PHE B 1 62 ? -0.812 -17.188 -6.793 1 98.81 62 PHE B C 1
ATOM 1416 O O . PHE B 1 62 ? -1.694 -17.312 -5.938 1 98.81 62 PHE B O 1
ATOM 1423 N N . ASP B 1 63 ? 0.109 -18.016 -6.965 1 98.75 63 ASP B N 1
ATOM 1424 C CA . ASP B 1 63 ? 0.167 -19.234 -6.16 1 98.75 63 ASP B CA 1
ATOM 1425 C C . ASP B 1 63 ? 0.401 -18.906 -4.688 1 98.75 63 ASP B C 1
ATOM 1427 O O . ASP B 1 63 ? -0.243 -19.484 -3.807 1 98.75 63 ASP B O 1
ATOM 1431 N N . ILE B 1 64 ? 1.275 -18.016 -4.461 1 98.88 64 ILE B N 1
ATOM 1432 C CA . ILE B 1 64 ? 1.562 -17.609 -3.086 1 98.88 64 ILE B CA 1
ATOM 1433 C C . ILE B 1 64 ? 0.338 -16.938 -2.48 1 98.88 64 ILE B C 1
ATOM 1435 O O . ILE B 1 64 ? 0.02 -17.141 -1.307 1 98.88 64 ILE B O 1
ATOM 1439 N N . ALA B 1 65 ? -0.335 -16.125 -3.262 1 98.81 65 ALA B N 1
ATOM 1440 C CA . ALA B 1 65 ? -1.554 -15.469 -2.783 1 98.81 65 ALA B CA 1
ATOM 1441 C C . ALA B 1 65 ? -2.619 -16.5 -2.422 1 98.81 65 ALA B C 1
ATOM 1443 O O . ALA B 1 65 ? -3.279 -16.391 -1.387 1 98.81 65 ALA B O 1
ATOM 1444 N N . ARG B 1 66 ? -2.752 -17.5 -3.246 1 98.62 66 ARG B N 1
ATOM 1445 C CA . ARG B 1 66 ? -3.729 -18.547 -2.955 1 98.62 66 ARG B CA 1
ATOM 1446 C C . ARG B 1 66 ? -3.432 -19.219 -1.62 1 98.62 66 ARG B C 1
ATOM 1448 O O . ARG B 1 66 ? -4.336 -19.438 -0.809 1 98.62 66 ARG B O 1
ATOM 1455 N N . VAL B 1 67 ? -2.18 -19.531 -1.407 1 98.56 67 VAL B N 1
ATOM 1456 C CA . VAL B 1 67 ? -1.766 -20.141 -0.147 1 98.56 67 VAL B CA 1
ATOM 1457 C C . VAL B 1 67 ? -2.041 -19.188 1.006 1 98.56 67 VAL B C 1
ATOM 1459 O O . VAL B 1 67 ? -2.555 -19.578 2.053 1 98.56 67 VAL B O 1
ATOM 1462 N N . ALA B 1 68 ? -1.744 -17.938 0.851 1 98.69 68 ALA B N 1
ATOM 1463 C CA . ALA B 1 68 ? -1.931 -16.922 1.892 1 98.69 68 ALA B CA 1
ATOM 1464 C C . ALA B 1 68 ? -3.402 -16.797 2.279 1 98.69 68 ALA B C 1
ATOM 1466 O O . ALA B 1 68 ? -3.732 -16.703 3.463 1 98.69 68 ALA B O 1
ATOM 1467 N N . PHE B 1 69 ? -4.27 -16.766 1.283 1 98.12 69 PHE B N 1
ATOM 1468 C CA . PHE B 1 69 ? -5.699 -16.609 1.511 1 98.12 69 PHE B CA 1
ATOM 1469 C C . PHE B 1 69 ? -6.285 -17.859 2.16 1 98.12 69 PHE B C 1
ATOM 1471 O O . PHE B 1 69 ? -7.328 -17.797 2.812 1 98.12 69 PHE B O 1
ATOM 1478 N N . GLU B 1 70 ? -5.637 -18.984 1.969 1 97.69 70 GLU B N 1
ATOM 1479 C CA . GLU B 1 70 ? -6.059 -20.219 2.621 1 97.69 70 GLU B CA 1
ATOM 1480 C C . GLU B 1 70 ? -5.637 -20.25 4.086 1 97.69 70 GLU B C 1
ATOM 1482 O O . GLU B 1 70 ? -6.383 -20.719 4.945 1 97.69 70 GLU B O 1
ATOM 1487 N N . LYS B 1 71 ? -4.551 -19.672 4.348 1 98.06 71 LYS B N 1
ATOM 1488 C CA . LYS B 1 71 ? -3.938 -19.812 5.668 1 98.06 71 LYS B CA 1
ATOM 1489 C C . LYS B 1 71 ? -4.359 -18.672 6.594 1 98.06 71 LYS B C 1
ATOM 1491 O O . LYS B 1 71 ? -4.285 -18.797 7.816 1 98.06 71 LYS B O 1
ATOM 1496 N N . HIS B 1 72 ? -4.746 -17.547 6.078 1 97.88 72 HIS B N 1
ATOM 1497 C CA . HIS B 1 72 ? -5 -16.359 6.895 1 97.88 72 HIS B CA 1
ATOM 1498 C C . HIS B 1 72 ? -6.336 -15.719 6.531 1 97.88 72 HIS B C 1
ATOM 1500 O O . HIS B 1 72 ? -6.773 -15.797 5.383 1 97.88 72 HIS B O 1
ATOM 1506 N N . THR B 1 73 ? -6.879 -15.023 7.496 1 97 73 THR B N 1
ATOM 1507 C CA . THR B 1 73 ? -8.164 -14.367 7.285 1 97 73 THR B CA 1
ATOM 1508 C C . THR B 1 73 ? -7.992 -12.852 7.227 1 97 73 THR B C 1
ATOM 1510 O O . THR B 1 73 ? -8.625 -12.18 6.406 1 97 73 THR B O 1
ATOM 1513 N N . MET B 1 74 ? -7.129 -12.305 8.062 1 97.25 74 MET B N 1
ATOM 1514 C CA . MET B 1 74 ? -6.965 -10.852 8.133 1 97.25 74 MET B CA 1
ATOM 1515 C C . MET B 1 74 ? -6.078 -10.352 7.004 1 97.25 74 MET B C 1
ATOM 1517 O O . MET B 1 74 ? -5.047 -10.953 6.703 1 97.25 74 MET B O 1
ATOM 1521 N N . GLU B 1 75 ? -6.504 -9.32 6.438 1 98.12 75 GLU B N 1
ATOM 1522 C CA . GLU B 1 75 ? -5.797 -8.742 5.297 1 98.12 75 GLU B CA 1
ATOM 1523 C C . GLU B 1 75 ? -4.328 -8.492 5.629 1 98.12 75 GLU B C 1
ATOM 1525 O O . GLU B 1 75 ? -3.445 -8.789 4.824 1 98.12 75 GLU B O 1
ATOM 1530 N N . LYS B 1 76 ? -3.99 -7.992 6.777 1 98.19 76 LYS B N 1
ATOM 1531 C CA . LYS B 1 76 ? -2.617 -7.684 7.16 1 98.19 76 LYS B CA 1
ATOM 1532 C C . LYS B 1 76 ? -1.759 -8.945 7.191 1 98.19 76 LYS B C 1
ATOM 1534 O O . LYS B 1 76 ? -0.593 -8.922 6.793 1 98.19 76 LYS B O 1
ATOM 1539 N N . ASP B 1 77 ? -2.32 -10.031 7.664 1 98.56 77 ASP B N 1
ATOM 1540 C CA . ASP B 1 77 ? -1.585 -11.289 7.742 1 98.56 77 ASP B CA 1
ATOM 1541 C C . ASP B 1 77 ? -1.364 -11.883 6.355 1 98.56 77 ASP B C 1
ATOM 1543 O O . ASP B 1 77 ? -0.323 -12.484 6.09 1 98.56 77 ASP B O 1
ATOM 1547 N N . ILE B 1 78 ? -2.344 -11.719 5.523 1 98.75 78 ILE B N 1
ATOM 1548 C CA . ILE B 1 78 ? -2.211 -12.164 4.141 1 98.75 78 ILE B CA 1
ATOM 1549 C C . ILE B 1 78 ? -1.1 -11.375 3.451 1 98.75 78 ILE B C 1
ATOM 1551 O O . ILE B 1 78 ? -0.216 -11.961 2.82 1 98.75 78 ILE B O 1
ATOM 1555 N N . ALA B 1 79 ? -1.137 -10.094 3.631 1 98.88 79 ALA B N 1
ATOM 1556 C CA . ALA B 1 79 ? -0.108 -9.227 3.057 1 98.88 79 ALA B CA 1
ATOM 1557 C C . ALA B 1 79 ? 1.275 -9.594 3.588 1 98.88 79 ALA B C 1
ATOM 1559 O O . ALA B 1 79 ? 2.246 -9.641 2.828 1 98.88 79 ALA B O 1
ATOM 1560 N N . GLU B 1 80 ? 1.339 -9.875 4.797 1 98.81 80 GLU B N 1
ATOM 1561 C CA . GLU B 1 80 ? 2.604 -10.242 5.426 1 98.81 80 GLU B CA 1
ATOM 1562 C C . GLU B 1 80 ? 3.164 -11.531 4.824 1 98.81 80 GLU B C 1
ATOM 1564 O O . GLU B 1 80 ? 4.355 -11.609 4.508 1 98.81 80 GLU B O 1
ATOM 1569 N N . TYR B 1 81 ? 2.342 -12.469 4.707 1 98.81 81 TYR B N 1
ATOM 1570 C CA . TYR B 1 81 ? 2.775 -13.75 4.168 1 98.81 81 TYR B CA 1
ATOM 1571 C C . TYR B 1 81 ? 3.328 -13.594 2.756 1 98.81 81 TYR B C 1
ATOM 1573 O O . TYR B 1 81 ? 4.426 -14.07 2.453 1 98.81 81 TYR B O 1
ATOM 1581 N N . ILE B 1 82 ? 2.58 -12.867 1.913 1 98.94 82 ILE B N 1
ATOM 1582 C CA . ILE B 1 82 ? 2.971 -12.688 0.52 1 98.94 82 ILE B CA 1
ATOM 1583 C C . ILE B 1 82 ? 4.281 -11.906 0.45 1 98.94 82 ILE B C 1
ATOM 1585 O O . ILE B 1 82 ? 5.203 -12.297 -0.273 1 98.94 82 ILE B O 1
ATOM 1589 N N . LYS B 1 83 ? 4.297 -10.867 1.182 1 98.75 83 LYS B N 1
ATOM 1590 C CA . LYS B 1 83 ? 5.48 -10.008 1.193 1 98.75 83 LYS B CA 1
ATOM 1591 C C . LYS B 1 83 ? 6.715 -10.789 1.633 1 98.75 83 LYS B C 1
ATOM 1593 O O . LYS B 1 83 ? 7.777 -10.68 1.015 1 98.75 83 LYS B O 1
ATOM 1598 N N . LYS B 1 84 ? 6.652 -11.57 2.648 1 98.81 84 LYS B N 1
ATOM 1599 C CA . LYS B 1 84 ? 7.789 -12.312 3.193 1 98.81 84 LYS B CA 1
ATOM 1600 C C . LYS B 1 84 ? 8.242 -13.406 2.234 1 98.81 84 LYS B C 1
ATOM 1602 O O . LYS B 1 84 ? 9.438 -13.641 2.07 1 98.81 84 LYS B O 1
ATOM 1607 N N . GLU B 1 85 ? 7.273 -14.094 1.642 1 98.88 85 GLU B N 1
ATOM 1608 C CA . GLU B 1 85 ? 7.637 -15.109 0.659 1 98.88 85 GLU B CA 1
ATOM 1609 C C . GLU B 1 85 ? 8.422 -14.5 -0.501 1 98.88 85 GLU B C 1
ATOM 1611 O O . GLU B 1 85 ? 9.398 -15.094 -0.971 1 98.88 85 GLU B O 1
ATOM 1616 N N . PHE B 1 86 ? 8.055 -13.312 -0.87 1 98.81 86 PHE B N 1
ATOM 1617 C CA . PHE B 1 86 ? 8.734 -12.695 -2.006 1 98.81 86 PHE B CA 1
ATOM 1618 C C . PHE B 1 86 ? 10.094 -12.133 -1.587 1 98.81 86 PHE B C 1
ATOM 1620 O O . PHE B 1 86 ? 11.047 -12.156 -2.365 1 98.81 86 PHE B O 1
ATOM 1627 N N . ASP B 1 87 ? 10.109 -11.602 -0.443 1 98.5 87 ASP B N 1
ATOM 1628 C CA . ASP B 1 87 ? 11.422 -11.227 0.064 1 98.5 87 ASP B CA 1
ATOM 1629 C C . ASP B 1 87 ? 12.367 -12.422 0.089 1 98.5 87 ASP B C 1
ATOM 1631 O O . ASP B 1 87 ? 13.539 -12.305 -0.292 1 98.5 87 ASP B O 1
ATOM 1635 N N . LYS B 1 88 ? 11.906 -13.477 0.497 1 98.69 88 LYS B N 1
ATOM 1636 C CA . LYS B 1 88 ? 12.695 -14.703 0.611 1 98.69 88 LYS B CA 1
ATOM 1637 C C . LYS B 1 88 ? 13.094 -15.227 -0.764 1 98.69 88 LYS B C 1
ATOM 1639 O O . LYS B 1 88 ? 14.258 -15.555 -0.995 1 98.69 88 LYS B O 1
ATOM 1644 N N . ASN B 1 89 ? 12.195 -15.258 -1.7 1 98.69 89 ASN B N 1
ATOM 1645 C CA . ASN B 1 89 ? 12.391 -15.891 -2.998 1 98.69 89 ASN B CA 1
ATOM 1646 C C . ASN B 1 89 ? 13.125 -14.969 -3.969 1 98.69 89 ASN B C 1
ATOM 1648 O O . ASN B 1 89 ? 13.844 -15.438 -4.848 1 98.69 89 ASN B O 1
ATOM 1652 N N . HIS B 1 90 ? 12.906 -13.672 -3.814 1 98.06 90 HIS B N 1
ATOM 1653 C CA . HIS B 1 90 ? 13.383 -12.766 -4.852 1 98.06 90 HIS B CA 1
ATOM 1654 C C . HIS B 1 90 ? 14.188 -11.609 -4.25 1 98.06 90 HIS B C 1
ATOM 1656 O O . HIS B 1 90 ? 14.453 -10.617 -4.926 1 98.06 90 HIS B O 1
ATOM 1662 N N . GLY B 1 91 ? 14.562 -11.664 -2.955 1 97.81 91 GLY B N 1
ATOM 1663 C CA . GLY B 1 91 ? 15.352 -10.641 -2.301 1 97.81 91 GLY B CA 1
ATOM 1664 C C . GLY B 1 91 ? 14.547 -9.406 -1.931 1 97.81 91 GLY B C 1
ATOM 1665 O O . GLY B 1 91 ? 13.555 -9.086 -2.586 1 97.81 91 GLY B O 1
ATOM 1666 N N . PRO B 1 92 ? 14.961 -8.719 -0.921 1 96.38 92 PRO B N 1
ATOM 1667 C CA . PRO B 1 92 ? 14.289 -7.473 -0.541 1 96.38 92 PRO B CA 1
ATOM 1668 C C . PRO B 1 92 ? 14.453 -6.371 -1.586 1 96.38 92 PRO B C 1
ATOM 1670 O O . PRO B 1 92 ? 15.367 -6.43 -2.412 1 96.38 92 PRO B O 1
ATOM 1673 N N . THR B 1 93 ? 13.586 -5.449 -1.623 1 97.19 93 THR B N 1
ATOM 1674 C CA . THR B 1 93 ? 12.57 -5.145 -0.613 1 97.19 93 THR B CA 1
ATOM 1675 C C . THR B 1 93 ? 11.18 -5.086 -1.238 1 97.19 93 THR B C 1
ATOM 1677 O O . THR B 1 93 ? 10.938 -4.293 -2.15 1 97.19 93 THR B O 1
ATOM 1680 N N . TRP B 1 94 ? 10.305 -5.98 -0.9 1 98.62 94 TRP B N 1
ATOM 1681 C CA . TRP B 1 94 ? 8.938 -6.035 -1.414 1 98.62 94 TRP B CA 1
ATOM 1682 C C . TRP B 1 94 ? 7.961 -5.379 -0.441 1 98.62 94 TRP B C 1
ATOM 1684 O O . TRP B 1 94 ? 8.258 -5.242 0.747 1 98.62 94 TRP B O 1
ATOM 1694 N N . HIS B 1 95 ? 6.809 -4.941 -0.928 1 98.69 95 HIS B N 1
ATOM 1695 C CA . HIS B 1 95 ? 5.668 -4.387 -0.208 1 98.69 95 HIS B CA 1
ATOM 1696 C C . HIS B 1 95 ? 4.359 -5.004 -0.689 1 98.69 95 HIS B C 1
ATOM 1698 O O . HIS B 1 95 ? 4.184 -5.25 -1.885 1 98.69 95 HIS B O 1
ATOM 1704 N N . CYS B 1 96 ? 3.473 -5.23 0.215 1 98.88 96 CYS B N 1
ATOM 1705 C CA . CYS B 1 96 ? 2.213 -5.855 -0.174 1 98.88 96 CYS B CA 1
ATOM 1706 C C . CYS B 1 96 ? 1.037 -5.207 0.544 1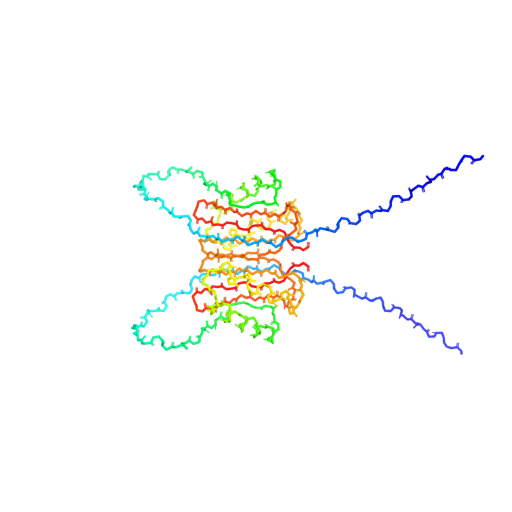 98.88 96 CYS B C 1
ATOM 1708 O O . CYS B 1 96 ? 1.097 -4.965 1.751 1 98.88 96 CYS B O 1
ATOM 1710 N N . ILE B 1 97 ? 0.049 -4.883 -0.207 1 98.81 97 ILE B N 1
ATOM 1711 C CA . ILE B 1 97 ? -1.227 -4.367 0.28 1 98.81 97 ILE B CA 1
ATOM 1712 C C . ILE B 1 97 ? -2.357 -5.301 -0.145 1 98.81 97 ILE B C 1
ATOM 1714 O O . ILE B 1 97 ? -2.404 -5.746 -1.295 1 98.81 97 ILE B O 1
ATOM 1718 N N . VAL B 1 98 ? -3.201 -5.605 0.779 1 98.75 98 VAL B N 1
ATOM 1719 C CA . VAL B 1 98 ? -4.363 -6.449 0.511 1 98.75 98 VAL B CA 1
ATOM 1720 C C . VAL B 1 98 ? -5.621 -5.781 1.057 1 98.75 98 VAL B C 1
ATOM 1722 O O . VAL B 1 98 ? -5.641 -5.32 2.199 1 98.75 98 VAL B O 1
ATOM 1725 N N . GLY B 1 99 ? -6.672 -5.742 0.22 1 98.38 99 GLY B N 1
ATOM 1726 C CA . GLY B 1 99 ? -7.891 -5.16 0.764 1 98.38 99 GLY B CA 1
ATOM 1727 C C . GLY B 1 99 ? -9.031 -5.125 -0.235 1 98.38 99 GLY B C 1
ATOM 1728 O O . GLY B 1 99 ? -8.828 -5.375 -1.425 1 98.38 99 GLY B O 1
ATOM 1729 N N . ARG B 1 100 ? -10.188 -4.77 0.299 1 97.75 100 ARG B N 1
ATOM 1730 C CA . ARG B 1 100 ? -11.391 -4.695 -0.515 1 97.75 100 ARG B CA 1
ATOM 1731 C C . ARG B 1 100 ? -11.562 -3.307 -1.122 1 97.75 100 ARG B C 1
ATOM 1733 O O . ARG B 1 100 ? -12.258 -3.141 -2.125 1 97.75 100 ARG B O 1
ATOM 1740 N N . ASN B 1 101 ? -11.023 -2.332 -0.395 1 96.69 101 ASN B N 1
ATOM 1741 C CA . ASN B 1 101 ? -11.195 -0.95 -0.832 1 96.69 101 ASN B CA 1
ATOM 1742 C C . ASN B 1 101 ? -9.953 -0.112 -0.527 1 96.69 101 ASN B C 1
ATOM 1744 O O . ASN B 1 101 ? -9.695 0.228 0.629 1 96.69 101 ASN B O 1
ATOM 1748 N N . PHE B 1 102 ? -9.242 0.198 -1.656 1 97.88 102 PHE B N 1
ATOM 1749 C CA . PHE B 1 102 ? -8.133 1.133 -1.537 1 97.88 102 PHE B CA 1
ATOM 1750 C C . PHE B 1 102 ? -7.668 1.604 -2.91 1 97.88 102 PHE B C 1
ATOM 1752 O O . PHE B 1 102 ? -7.926 0.941 -3.918 1 97.88 102 PHE B O 1
ATOM 1759 N N . GLY B 1 103 ? -7.016 2.705 -2.953 1 98.12 103 GLY B N 1
ATOM 1760 C CA . GLY B 1 103 ? -6.211 3.217 -4.047 1 98.12 103 GLY B CA 1
ATOM 1761 C C . GLY B 1 103 ? -4.762 3.447 -3.664 1 98.12 103 GLY B C 1
ATOM 1762 O O . GLY B 1 103 ? -4.445 3.611 -2.484 1 98.12 103 GLY B O 1
ATOM 1763 N N . SER B 1 104 ? -3.957 3.4 -4.699 1 98.31 104 SER B N 1
ATOM 1764 C CA . SER B 1 104 ? -2.531 3.477 -4.398 1 98.31 104 SER B CA 1
ATOM 1765 C C . SER B 1 104 ? -1.784 4.281 -5.457 1 98.31 104 SER B C 1
ATOM 1767 O O . SER B 1 104 ? -2.262 4.426 -6.586 1 98.31 104 SER B O 1
ATOM 1769 N N . TYR B 1 105 ? -0.787 4.871 -5 1 98.12 105 TYR B N 1
ATOM 1770 C CA . TYR B 1 105 ? 0.222 5.418 -5.898 1 98.12 105 TYR B CA 1
ATOM 1771 C C . TYR B 1 105 ? 1.627 5.121 -5.391 1 98.12 105 TYR B C 1
ATOM 1773 O O . TYR B 1 105 ? 2.033 5.629 -4.34 1 98.12 105 TYR B O 1
ATOM 1781 N N . VAL B 1 106 ? 2.295 4.176 -6.168 1 98.31 106 VAL B N 1
ATOM 1782 C CA . VAL B 1 106 ? 3.58 3.672 -5.695 1 98.31 106 VAL B CA 1
ATOM 1783 C C . VAL B 1 106 ? 4.613 3.754 -6.816 1 98.31 106 VAL B C 1
ATOM 1785 O O . VAL B 1 106 ? 4.254 3.9 -7.988 1 98.31 106 VAL B O 1
ATOM 1788 N N . THR B 1 107 ? 5.867 3.777 -6.422 1 97.94 107 THR B N 1
ATOM 1789 C CA . THR B 1 107 ? 6.98 3.645 -7.352 1 97.94 107 THR B CA 1
ATOM 1790 C C . THR B 1 107 ? 7.668 2.291 -7.184 1 97.94 107 THR B C 1
ATOM 1792 O O . THR B 1 107 ? 8.055 1.92 -6.074 1 97.94 107 THR B O 1
ATOM 1795 N N . HIS B 1 108 ? 7.723 1.582 -8.305 1 97.38 108 HIS B N 1
ATOM 1796 C CA . HIS B 1 108 ? 8.305 0.248 -8.227 1 97.38 108 HIS B CA 1
ATOM 1797 C C . HIS B 1 108 ? 9.461 0.093 -9.203 1 97.38 108 HIS B C 1
ATOM 1799 O O . HIS B 1 108 ? 9.562 0.843 -10.18 1 97.38 108 HIS B O 1
ATOM 1805 N N . GLU B 1 109 ? 10.383 -0.824 -8.906 1 96.94 109 GLU B N 1
ATOM 1806 C CA . GLU B 1 109 ? 11.383 -1.252 -9.875 1 96.94 109 GLU B CA 1
ATOM 1807 C C . GLU B 1 109 ? 10.734 -1.918 -11.086 1 96.94 109 GLU B C 1
ATOM 1809 O O . GLU B 1 109 ? 9.742 -2.633 -10.945 1 96.94 109 GLU B O 1
ATOM 1814 N N . THR B 1 110 ? 11.32 -1.704 -12.242 1 96.5 110 THR B N 1
ATOM 1815 C CA . THR B 1 110 ? 10.812 -2.299 -13.477 1 96.5 110 THR B CA 1
ATOM 1816 C C . THR B 1 110 ? 10.75 -3.818 -13.359 1 96.5 110 THR B C 1
ATOM 1818 O O . THR B 1 110 ? 11.664 -4.445 -12.82 1 96.5 110 THR B O 1
ATOM 1821 N N . ASN B 1 111 ? 9.648 -4.426 -13.773 1 97.31 111 ASN B N 1
ATOM 1822 C CA . ASN B 1 111 ? 9.391 -5.859 -13.875 1 97.31 111 ASN B CA 1
ATOM 1823 C C . ASN B 1 111 ? 9.031 -6.461 -12.516 1 97.31 111 ASN B C 1
ATOM 1825 O O . ASN B 1 111 ? 8.992 -7.684 -12.367 1 97.31 111 ASN B O 1
ATOM 1829 N N . TYR B 1 112 ? 8.828 -5.578 -11.594 1 98.12 112 TYR B N 1
ATOM 1830 C CA . TYR B 1 112 ? 8.555 -6.094 -10.266 1 98.12 112 TYR B CA 1
ATOM 1831 C C . TYR B 1 112 ? 7.32 -5.43 -9.664 1 98.12 112 TYR B C 1
ATOM 1833 O O . TYR B 1 112 ? 7.398 -4.805 -8.602 1 98.12 112 TYR B O 1
ATOM 1841 N N . PHE B 1 113 ? 6.246 -5.633 -10.359 1 98.5 113 PHE B N 1
ATOM 1842 C CA . PHE B 1 113 ? 4.969 -5.059 -9.961 1 98.5 113 PHE B CA 1
ATOM 1843 C C . PHE B 1 113 ? 3.811 -5.926 -10.445 1 98.5 113 PHE B C 1
ATOM 1845 O O . PHE B 1 113 ? 3.76 -6.309 -11.609 1 98.5 113 PHE B O 1
ATOM 1852 N N . VAL B 1 114 ? 2.842 -6.156 -9.492 1 98.75 114 VAL B N 1
ATOM 1853 C CA . VAL B 1 114 ? 1.614 -6.824 -9.922 1 98.75 114 VAL B CA 1
ATOM 1854 C C . VAL B 1 114 ? 0.448 -6.367 -9.047 1 98.75 114 VAL B C 1
ATOM 1856 O O . VAL B 1 114 ? 0.612 -6.16 -7.84 1 98.75 114 VAL B O 1
ATOM 1859 N N . TYR B 1 115 ? -0.697 -6.168 -9.68 1 98.56 115 TYR B N 1
ATOM 1860 C CA . TYR B 1 115 ? -1.965 -5.773 -9.07 1 98.56 115 TYR B CA 1
ATOM 1861 C C . TYR B 1 115 ? -3.105 -6.648 -9.578 1 98.56 115 TYR B C 1
ATOM 1863 O O . TYR B 1 115 ? -3.404 -6.656 -10.773 1 98.56 115 TYR B O 1
ATOM 1871 N N . PHE B 1 116 ? -3.727 -7.371 -8.672 1 98.56 116 PHE B N 1
ATOM 1872 C CA . PHE B 1 116 ? -4.758 -8.312 -9.086 1 98.56 116 PHE B CA 1
ATOM 1873 C C . PHE B 1 116 ? -5.785 -8.516 -7.984 1 98.56 116 PHE B C 1
ATOM 1875 O O . PHE B 1 116 ? -5.566 -8.117 -6.84 1 98.56 116 PHE B O 1
ATOM 1882 N N . TYR B 1 117 ? -6.883 -9.164 -8.414 1 98.06 117 TYR B N 1
ATOM 1883 C CA . TYR B 1 117 ? -7.898 -9.578 -7.453 1 98.06 117 TYR B CA 1
ATOM 1884 C C . TYR B 1 117 ? -7.832 -11.086 -7.211 1 98.06 117 TYR B C 1
ATOM 1886 O O . TYR B 1 117 ? -7.605 -11.859 -8.141 1 98.06 117 TYR B O 1
ATOM 1894 N N . ILE B 1 118 ? -7.965 -11.453 -6.051 1 97.81 118 ILE B N 1
ATOM 1895 C CA . ILE B 1 118 ? -8.289 -12.828 -5.66 1 97.81 118 ILE B CA 1
ATOM 1896 C C . ILE B 1 118 ? -9.641 -12.852 -4.949 1 97.81 118 ILE B C 1
ATOM 1898 O O . ILE B 1 118 ? -9.797 -12.266 -3.877 1 97.81 118 ILE B O 1
ATOM 1902 N N . ASP B 1 119 ? -10.492 -13.445 -5.668 1 95.31 119 ASP B N 1
ATOM 1903 C CA . ASP B 1 119 ? -11.898 -13.305 -5.301 1 95.31 119 ASP B CA 1
ATOM 1904 C C . ASP B 1 119 ? -12.297 -11.836 -5.211 1 95.31 119 ASP B C 1
ATOM 1906 O O . ASP B 1 119 ? -12.289 -11.125 -6.219 1 95.31 119 ASP B O 1
ATOM 1910 N N . SER B 1 120 ? -12.641 -11.359 -3.965 1 95.38 120 SER B N 1
ATOM 1911 C CA . SER B 1 120 ? -13.164 -10 -3.867 1 95.38 120 SER B CA 1
ATOM 1912 C C . SER B 1 120 ? -12.117 -9.047 -3.293 1 95.38 120 SER B C 1
ATOM 1914 O O . SER B 1 120 ? -12.383 -7.852 -3.135 1 95.38 120 SER B O 1
ATOM 1916 N N . LYS B 1 121 ? -10.938 -9.562 -3.068 1 97.69 121 LYS B N 1
ATOM 1917 C CA . LYS B 1 121 ? -9.914 -8.711 -2.482 1 97.69 121 LYS B CA 1
ATOM 1918 C C . LYS B 1 121 ? -8.82 -8.391 -3.494 1 97.69 121 LYS B C 1
ATOM 1920 O O . LYS B 1 121 ? -8.414 -9.258 -4.27 1 97.69 121 LYS B O 1
ATOM 1925 N N . ALA B 1 122 ? -8.398 -7.219 -3.41 1 98.31 122 ALA B N 1
ATOM 1926 C CA . ALA B 1 122 ? -7.277 -6.789 -4.242 1 98.31 122 ALA B CA 1
ATOM 1927 C C . ALA B 1 122 ? -5.945 -7.07 -3.555 1 98.31 122 ALA B C 1
ATOM 1929 O O . ALA B 1 122 ? -5.844 -6.98 -2.328 1 98.31 122 ALA B O 1
ATOM 1930 N N . VAL B 1 123 ? -4.902 -7.379 -4.379 1 98.81 123 VAL B N 1
ATOM 1931 C CA . VAL B 1 123 ? -3.521 -7.539 -3.932 1 98.81 123 VAL B CA 1
ATOM 1932 C C . VAL B 1 123 ? -2.604 -6.641 -4.762 1 98.81 123 VAL B C 1
ATOM 1934 O O . VAL B 1 123 ? -2.574 -6.742 -5.988 1 98.81 123 VAL B O 1
ATOM 1937 N N . LEU B 1 124 ? -1.891 -5.801 -4.094 1 98.75 124 LEU B N 1
ATOM 1938 C CA . LEU B 1 124 ? -0.814 -5.004 -4.672 1 98.75 124 LEU B CA 1
ATOM 1939 C C . LEU B 1 124 ? 0.544 -5.469 -4.156 1 98.75 124 LEU B C 1
ATOM 1941 O O . LEU B 1 124 ? 0.801 -5.426 -2.951 1 98.75 124 LEU B O 1
ATOM 1945 N N . LEU B 1 125 ? 1.354 -5.934 -5.031 1 98.88 125 LEU B N 1
ATOM 1946 C CA . LEU B 1 125 ? 2.686 -6.43 -4.707 1 98.88 125 LEU B CA 1
ATOM 1947 C C . LEU B 1 125 ? 3.74 -5.785 -5.602 1 98.88 125 LEU B C 1
ATOM 1949 O O . LEU B 1 125 ? 3.613 -5.801 -6.828 1 98.88 125 LEU B O 1
ATOM 1953 N N . PHE B 1 126 ? 4.715 -5.156 -4.875 1 98.56 126 PHE B N 1
ATOM 1954 C CA . PHE B 1 126 ? 5.719 -4.5 -5.703 1 98.56 126 PHE B CA 1
ATOM 1955 C C . PHE B 1 126 ? 7.043 -4.387 -4.957 1 98.56 126 PHE B C 1
ATOM 1957 O O . PHE B 1 126 ? 7.078 -4.465 -3.727 1 98.56 126 PHE B O 1
ATOM 1964 N N . LYS B 1 127 ? 8.07 -4.273 -5.766 1 98 127 LYS B N 1
ATOM 1965 C CA . LYS B 1 127 ? 9.414 -4.074 -5.234 1 98 127 LYS B CA 1
ATOM 1966 C C . LYS B 1 127 ? 9.852 -2.617 -5.367 1 98 127 LYS B C 1
ATOM 1968 O O . LYS B 1 127 ? 9.633 -1.989 -6.402 1 98 127 LYS B O 1
ATOM 1973 N N . SER B 1 128 ? 10.305 -2.072 -4.332 1 96.25 128 SER B N 1
ATOM 1974 C CA . SER B 1 128 ? 10.945 -0.761 -4.32 1 96.25 128 SER B CA 1
ATOM 1975 C C . SER B 1 128 ? 12.031 -0.684 -3.256 1 96.25 128 SER B C 1
ATOM 1977 O O . SER B 1 128 ? 11.734 -0.727 -2.059 1 96.25 128 SER B O 1
ATOM 1979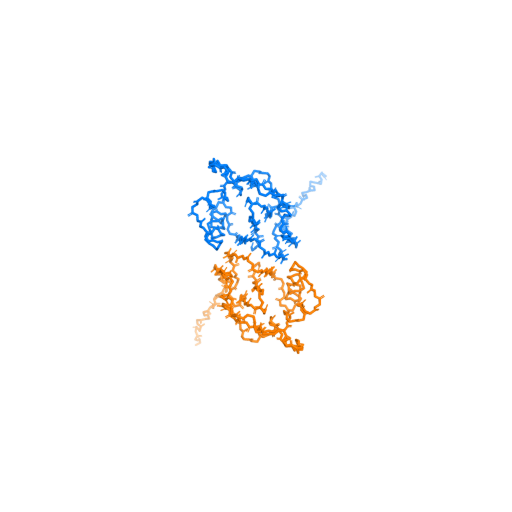 N N . GLY B 1 129 ? 13.297 -0.467 -3.543 1 83.25 129 GLY B N 1
ATOM 1980 C CA . GLY B 1 129 ? 14.438 -0.398 -2.643 1 83.25 129 GLY B CA 1
ATOM 1981 C C . GLY B 1 129 ? 15.68 -1.059 -3.205 1 83.25 129 GLY B C 1
ATOM 1982 O O . GLY B 1 129 ? 15.609 -1.789 -4.195 1 83.25 129 GLY B O 1
#